Protein AF-A0A8J2Z5E2-F1 (afdb_monomer)

Radius of gyration: 59.24 Å; Cα contacts (8 Å, |Δi|>4): 163; chains: 1; bounding box: 107×63×170 Å

Foldseek 3Di:
DDDDDDDDDDDDDDDDDDDDDDDDDDDDDDDDDDPPPPPPPPQDPVRVVVVVVVVVVVVVVVVVVVVVVVVVVVVVVVVVVVVVVVVVVVVVVVVVVVVVVVVVVVVVVVVVVVVVVVVVVVVVVVVVVVVVVVVVVVVVVVVVVVVVVVVVVVVVVVVVVVVVVVVVVVVPPDDDDDDDDDDDDDDDDDQPAADQQKAFPDQDPQATWIAGLLRDIDHDDAQDQDPPQAGFNDDDRAWTHHHSYIHGHDDPNHHRPPVNNVVVVD

Solvent-accessible surface area (backbone atoms only — not comparable to full-atom values): 15965 Å² total; per-residue (Å²): 141,80,91,83,84,78,88,81,89,85,79,91,80,88,85,86,85,84,89,83,90,81,90,78,81,89,79,91,75,93,75,81,88,74,91,68,76,75,71,78,70,80,66,51,75,66,53,51,49,52,52,52,50,51,52,51,52,51,52,50,51,54,50,51,51,51,52,53,51,52,53,51,51,53,52,50,51,52,50,52,52,51,52,52,50,52,53,50,51,52,52,50,51,53,51,52,51,51,51,52,51,53,52,53,49,51,53,48,53,52,49,54,51,52,51,52,51,52,53,50,52,51,52,51,52,49,51,50,51,52,50,51,50,52,52,49,50,53,51,50,53,51,50,53,53,49,51,58,49,47,53,52,51,49,52,51,50,49,50,51,48,51,54,50,50,52,52,45,57,74,72,51,88,68,83,91,79,92,78,79,84,79,76,78,86,72,76,85,78,73,48,87,40,73,32,42,55,37,25,42,73,46,80,54,101,88,40,42,30,32,32,35,29,57,57,49,77,42,77,58,48,77,74,41,74,42,92,97,45,38,42,20,77,46,75,56,102,68,40,37,33,19,57,63,23,27,29,29,61,81,37,80,82,53,57,68,40,68,76,51,44,55,65,80,77,112

Sequence (266 aa):
MKKLFGSLNKKADKTQDQASDIELENDEFDVEVSSRQKGKTPLTKQQKLMVLGGVGVACVLVFQLFIITNQKEIQAHQKVLQSHIEDQAGAIRNTLSNIIHAEAEEVRKSADAKIAELKQMILNSNTEAVTQLQQMQMKLDEVQKQTKSLDKVSDDLAKQFLAKLTQIAASSASNDKGQAMQPIMTMPTTADKVATNYKIYSANSYGLVLQSNNGTFTIANIGKMLPGLGEITSMTANEVIAGDYKIISDPQGFKVDESAAISAYQ

Mean predicted aligned error: 23.33 Å

pLDDT: mean 72.89, std 20.8, range [29.3, 94.06]

Structure (mmCIF, N/CA/C/O backbone):
data_AF-A0A8J2Z5E2-F1
#
_entry.id   AF-A0A8J2Z5E2-F1
#
loop_
_atom_site.group_PDB
_atom_site.id
_atom_site.type_symbol
_atom_site.label_atom_id
_atom_site.label_alt_id
_atom_site.label_comp_id
_atom_site.label_asym_id
_atom_site.label_entity_id
_atom_site.label_seq_id
_atom_site.pdbx_PDB_ins_code
_atom_site.Cartn_x
_atom_site.Cartn_y
_atom_site.Cartn_z
_atom_site.occupancy
_atom_site.B_iso_or_equiv
_atom_site.auth_seq_id
_atom_site.auth_comp_id
_atom_site.auth_asym_id
_atom_site.auth_atom_id
_atom_site.pdbx_PDB_model_num
ATOM 1 N N . MET A 1 1 ? 43.469 -29.683 -17.122 1.00 37.12 1 MET A N 1
ATOM 2 C CA . MET A 1 1 ? 43.030 -30.530 -18.263 1.00 37.12 1 MET A CA 1
ATOM 3 C C . MET A 1 1 ? 41.866 -29.799 -18.924 1.00 37.12 1 MET A C 1
ATOM 5 O O . MET A 1 1 ? 41.011 -29.383 -18.167 1.00 37.12 1 MET A O 1
ATOM 9 N N . LYS A 1 2 ? 41.729 -29.503 -20.221 1.00 43.09 2 LYS A N 1
ATOM 10 C CA . LYS A 1 2 ? 42.334 -29.840 -21.531 1.00 43.09 2 LYS A CA 1
ATOM 11 C C . LYS A 1 2 ? 42.332 -28.505 -22.327 1.00 43.09 2 LYS A C 1
ATOM 13 O O . LYS A 1 2 ? 41.334 -27.806 -22.263 1.00 43.09 2 LYS A O 1
ATOM 18 N N . LYS A 1 3 ? 43.425 -27.964 -22.880 1.00 44.28 3 LYS A N 1
ATOM 19 C CA . LYS A 1 3 ? 44.064 -28.272 -24.181 1.00 44.28 3 LYS A CA 1
ATOM 20 C C . LYS A 1 3 ? 43.089 -28.654 -25.305 1.00 44.28 3 LYS A C 1
ATOM 22 O O . LYS A 1 3 ? 42.698 -29.812 -25.367 1.00 44.28 3 LYS A O 1
ATOM 27 N N . LEU A 1 4 ? 42.851 -27.729 -26.239 1.00 49.12 4 LEU A N 1
ATOM 28 C CA . LEU A 1 4 ? 42.725 -28.027 -27.670 1.00 49.12 4 LEU A CA 1
ATOM 29 C C . LEU A 1 4 ? 43.540 -26.985 -28.458 1.00 49.12 4 LEU A C 1
ATOM 31 O O . LEU A 1 4 ? 43.200 -25.810 -28.521 1.00 49.12 4 LEU A O 1
ATOM 35 N N . PHE A 1 5 ? 44.686 -27.462 -28.946 1.00 49.50 5 PHE A N 1
ATOM 36 C CA . PHE A 1 5 ? 45.550 -26.887 -29.983 1.00 49.50 5 PHE A CA 1
ATOM 37 C C . PHE A 1 5 ? 44.797 -26.862 -31.337 1.00 49.50 5 PHE A C 1
ATOM 39 O O . PHE A 1 5 ? 43.788 -27.545 -31.468 1.00 49.50 5 PHE A O 1
ATOM 46 N N . GLY A 1 6 ? 45.227 -26.156 -32.388 1.00 34.50 6 GLY A N 1
ATOM 47 C CA . GLY A 1 6 ? 46.553 -25.596 -32.672 1.00 34.50 6 GLY A CA 1
ATOM 48 C C . GLY A 1 6 ? 46.501 -24.208 -33.331 1.00 34.50 6 GLY A C 1
ATOM 49 O O . GLY A 1 6 ? 45.450 -23.773 -33.776 1.00 34.50 6 GLY A O 1
ATOM 50 N N . SER A 1 7 ? 47.557 -23.383 -33.266 1.00 36.81 7 SER A N 1
ATOM 51 C CA . SER A 1 7 ? 48.914 -23.587 -33.826 1.00 36.81 7 SER A CA 1
ATOM 52 C C . SER A 1 7 ? 48.823 -23.782 -35.347 1.00 36.81 7 SER A C 1
ATOM 54 O O . SER A 1 7 ? 48.147 -24.709 -35.767 1.00 36.81 7 SER A O 1
ATOM 56 N N . LEU A 1 8 ? 49.453 -23.021 -36.240 1.00 36.78 8 LEU A N 1
ATOM 57 C CA . LEU A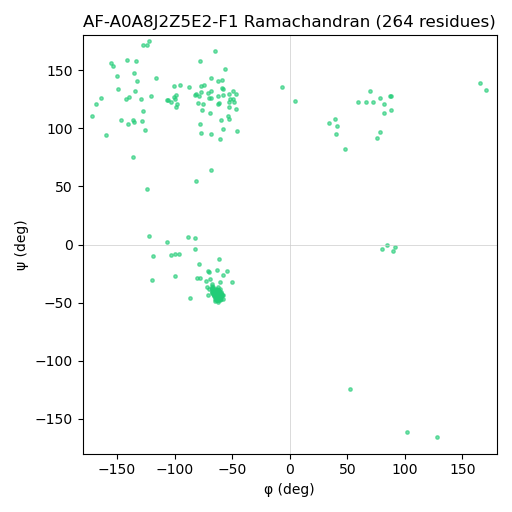 1 8 ? 50.713 -22.270 -36.232 1.00 36.78 8 LEU A CA 1
ATOM 58 C C . LEU A 1 8 ? 50.601 -21.300 -37.447 1.00 36.78 8 LEU A C 1
ATOM 60 O O . LEU A 1 8 ? 50.128 -21.708 -38.496 1.00 36.78 8 LEU A O 1
ATOM 64 N N . ASN A 1 9 ? 50.778 -19.987 -37.316 1.00 35.75 9 ASN A N 1
ATOM 65 C CA . ASN A 1 9 ? 52.037 -19.234 -37.384 1.00 35.75 9 ASN A CA 1
ATOM 66 C C . ASN A 1 9 ? 52.684 -19.091 -38.791 1.00 35.75 9 ASN A C 1
ATOM 68 O O . ASN A 1 9 ? 53.168 -20.061 -39.358 1.00 35.75 9 ASN A O 1
ATOM 72 N N . LYS A 1 10 ? 52.871 -17.812 -39.168 1.00 34.88 10 LYS A N 1
ATOM 73 C CA . LYS A 1 10 ? 54.033 -17.185 -39.845 1.00 34.88 10 LYS A CA 1
ATOM 74 C C . LYS A 1 10 ? 54.180 -17.143 -41.386 1.00 34.88 10 LYS A C 1
ATOM 76 O O . LYS A 1 10 ? 54.360 -18.164 -42.030 1.00 34.88 10 LYS A O 1
ATOM 81 N N . LYS A 1 11 ? 54.424 -15.885 -41.824 1.00 33.09 11 LYS A N 1
ATOM 82 C CA . LYS A 1 11 ? 55.216 -15.369 -42.976 1.00 33.09 11 LYS A CA 1
ATOM 83 C C . LYS A 1 11 ? 54.526 -15.453 -44.349 1.00 33.09 11 LYS A C 1
ATOM 85 O O . LYS A 1 11 ? 54.041 -16.505 -44.710 1.00 33.09 11 LYS A O 1
ATOM 90 N N . ALA A 1 12 ? 54.373 -14.403 -45.165 1.00 38.16 12 ALA A N 1
ATOM 91 C CA . ALA A 1 12 ? 55.229 -13.250 -45.491 1.00 38.16 12 ALA A CA 1
ATOM 92 C C . ALA A 1 12 ? 56.680 -13.637 -45.821 1.00 38.16 12 ALA A C 1
ATOM 94 O O . ALA A 1 12 ? 57.532 -13.603 -44.936 1.00 38.16 12 ALA A O 1
ATOM 95 N N . ASP A 1 13 ? 56.940 -14.054 -47.064 1.00 31.34 13 ASP A N 1
ATOM 96 C CA . ASP A 1 13 ? 57.782 -13.346 -48.053 1.00 31.34 13 ASP A CA 1
ATOM 97 C C . ASP A 1 13 ? 58.139 -14.302 -49.225 1.00 31.34 13 ASP A C 1
ATOM 99 O O . ASP A 1 13 ? 58.491 -15.454 -48.995 1.00 31.34 13 ASP A O 1
ATOM 103 N N . LYS A 1 14 ? 58.105 -13.762 -50.452 1.00 34.06 14 LYS A N 1
ATOM 104 C CA . LYS A 1 14 ? 59.020 -14.035 -51.583 1.00 34.06 14 LYS A CA 1
ATOM 105 C C . LYS A 1 14 ? 59.127 -15.397 -52.324 1.00 34.06 14 LYS A C 1
ATOM 107 O O . LYS A 1 14 ? 59.696 -16.360 -51.832 1.00 34.06 14 LYS A O 1
ATOM 112 N N . THR A 1 15 ? 58.893 -15.261 -53.641 1.00 30.67 15 THR A N 1
ATOM 113 C CA . THR A 1 15 ? 59.647 -15.786 -54.817 1.00 30.67 15 THR A CA 1
ATOM 114 C C . THR A 1 15 ? 59.367 -17.184 -55.396 1.00 30.67 15 THR A C 1
ATOM 116 O O . THR A 1 15 ? 59.525 -18.191 -54.728 1.00 30.67 15 THR A O 1
ATOM 119 N N . GLN A 1 16 ? 59.135 -17.146 -56.718 1.00 31.08 16 GLN A N 1
ATOM 120 C CA . GLN A 1 16 ? 59.614 -18.031 -57.796 1.00 31.08 16 GLN A CA 1
ATOM 121 C C . GLN A 1 16 ? 59.132 -19.484 -57.961 1.00 31.08 16 GLN A C 1
ATOM 123 O O . GLN A 1 16 ? 59.255 -20.326 -57.085 1.00 31.08 16 GLN A O 1
ATOM 128 N N . ASP A 1 17 ? 58.786 -19.718 -59.232 1.00 29.30 17 ASP A N 1
ATOM 129 C CA . ASP A 1 17 ? 59.050 -20.886 -60.076 1.00 29.30 17 ASP A CA 1
ATOM 130 C C . ASP A 1 17 ? 58.102 -22.101 -60.105 1.00 29.30 17 ASP A C 1
ATOM 132 O O . ASP A 1 17 ? 57.997 -22.901 -59.187 1.00 29.30 17 ASP A O 1
ATOM 136 N N . GLN A 1 18 ? 57.555 -22.236 -61.323 1.00 34.62 18 GLN A N 1
ATOM 137 C CA . GLN A 1 18 ? 57.446 -23.423 -62.176 1.00 34.62 18 GLN A CA 1
ATOM 138 C C . GLN A 1 18 ? 56.336 -24.473 -61.975 1.00 34.62 18 GLN A C 1
ATOM 140 O O . GLN A 1 18 ? 56.292 -25.220 -61.009 1.00 34.62 18 GLN A O 1
ATOM 145 N N . ALA A 1 19 ? 55.594 -24.593 -63.088 1.00 30.44 19 ALA A N 1
ATOM 146 C CA . ALA A 1 19 ? 55.276 -25.815 -63.837 1.00 30.44 19 ALA A CA 1
ATOM 147 C C . ALA A 1 19 ? 54.131 -26.719 -63.359 1.00 30.44 19 ALA A C 1
ATOM 149 O O . ALA A 1 19 ? 54.241 -27.422 -62.360 1.00 30.44 19 ALA A O 1
ATOM 150 N N . SER A 1 20 ? 53.071 -26.769 -64.176 1.00 32.56 20 SER A N 1
ATOM 151 C CA . SER A 1 20 ? 52.424 -27.989 -64.718 1.00 32.56 20 SER A CA 1
ATOM 152 C C . SER A 1 20 ? 51.386 -27.530 -65.762 1.00 32.56 20 SER A C 1
ATOM 154 O O . SER A 1 20 ? 50.555 -26.672 -65.478 1.00 32.56 20 SER A O 1
ATOM 156 N N . ASP A 1 21 ? 51.630 -27.803 -67.042 1.00 29.97 21 ASP A N 1
ATOM 157 C CA . ASP A 1 21 ? 51.052 -28.922 -67.811 1.00 29.97 21 ASP A CA 1
ATOM 158 C C . ASP A 1 21 ? 49.615 -28.668 -68.277 1.00 29.97 21 ASP A C 1
ATOM 160 O O . ASP A 1 21 ? 48.656 -28.930 -67.557 1.00 29.97 21 ASP A O 1
ATOM 164 N N . ILE A 1 22 ? 49.485 -28.216 -69.529 1.00 39.41 22 ILE A N 1
ATOM 165 C CA . ILE A 1 22 ? 48.381 -28.614 -70.409 1.00 39.41 22 ILE A CA 1
ATOM 166 C C . ILE A 1 22 ? 48.991 -28.895 -71.786 1.00 39.41 22 ILE A C 1
ATOM 168 O O . ILE A 1 22 ? 49.415 -27.980 -72.494 1.00 39.41 22 ILE A O 1
ATOM 172 N N . GLU A 1 23 ? 49.052 -30.183 -72.117 1.00 33.62 23 GLU A N 1
ATOM 173 C CA . GLU A 1 23 ? 49.219 -30.713 -73.465 1.00 33.62 23 GLU A CA 1
ATOM 174 C C . GLU A 1 23 ? 48.080 -30.214 -74.363 1.00 33.62 23 GLU A C 1
ATOM 176 O O . GLU A 1 23 ? 46.910 -30.291 -73.989 1.00 33.62 23 GLU A O 1
ATOM 181 N N . LEU A 1 24 ? 48.412 -29.749 -75.566 1.00 35.19 24 LEU A N 1
ATOM 182 C CA . LEU A 1 24 ? 47.500 -29.788 -76.704 1.00 35.19 24 LEU A CA 1
ATOM 183 C C . LEU A 1 24 ? 48.331 -30.005 -77.968 1.00 35.19 24 LEU A C 1
ATOM 185 O O . LEU A 1 24 ? 49.112 -29.155 -78.388 1.00 35.19 24 LEU A O 1
ATOM 189 N N . GLU A 1 25 ? 48.176 -31.238 -78.431 1.00 34.62 25 GLU A N 1
ATOM 190 C CA . GLU A 1 25 ? 48.527 -31.894 -79.683 1.00 34.62 25 GLU A CA 1
ATOM 191 C C . GLU A 1 25 ? 49.082 -31.046 -80.834 1.00 34.62 25 GLU A C 1
ATOM 193 O O . GLU A 1 25 ? 48.562 -30.003 -81.229 1.00 34.62 25 GLU A O 1
ATOM 198 N N . ASN A 1 26 ? 50.136 -31.626 -81.410 1.00 38.06 26 ASN A N 1
ATOM 199 C CA . ASN A 1 26 ? 50.710 -31.319 -82.706 1.00 38.06 26 ASN A CA 1
ATOM 200 C C . ASN A 1 26 ? 49.645 -31.362 -83.807 1.00 38.06 26 ASN A C 1
ATOM 202 O O . ASN A 1 26 ? 48.996 -32.389 -83.986 1.00 38.06 26 ASN A O 1
ATOM 206 N N . ASP A 1 27 ? 49.589 -30.310 -84.619 1.00 35.25 27 ASP A N 1
ATOM 207 C CA . ASP A 1 27 ? 49.270 -30.475 -86.032 1.00 35.25 27 ASP A CA 1
ATOM 208 C C . ASP A 1 27 ? 50.355 -29.759 -86.839 1.00 35.25 27 ASP A C 1
ATOM 210 O O . ASP A 1 27 ? 50.507 -28.533 -86.837 1.00 35.25 27 ASP A O 1
ATOM 214 N N . GLU A 1 28 ? 51.200 -30.592 -87.428 1.00 37.97 28 GLU A N 1
ATOM 215 C CA . GLU A 1 28 ? 52.338 -30.265 -88.264 1.00 37.97 28 GLU A CA 1
ATOM 216 C C . GLU A 1 28 ? 51.799 -29.904 -89.653 1.00 37.97 28 GLU A C 1
ATOM 218 O O . GLU A 1 28 ? 51.396 -30.770 -90.427 1.00 37.97 28 GLU A O 1
ATOM 223 N N . PHE A 1 29 ? 51.765 -28.610 -89.978 1.00 30.81 29 PHE A N 1
ATOM 224 C CA . PHE A 1 29 ? 51.669 -28.171 -91.367 1.00 30.81 29 PHE A CA 1
ATOM 225 C C . PHE A 1 29 ? 52.811 -27.209 -91.677 1.00 30.81 29 PHE A C 1
ATOM 227 O O . PHE A 1 29 ? 52.794 -26.022 -91.345 1.00 30.81 29 PHE A O 1
ATOM 234 N N . ASP A 1 30 ? 53.825 -27.801 -92.296 1.00 33.44 30 ASP A N 1
ATOM 235 C CA . ASP A 1 30 ? 55.000 -27.192 -92.896 1.00 33.44 30 ASP A CA 1
ATOM 236 C C . ASP A 1 30 ? 54.591 -26.105 -93.907 1.00 33.44 30 ASP A C 1
ATOM 238 O O . ASP A 1 30 ? 54.061 -26.406 -94.978 1.00 33.44 30 ASP A O 1
ATOM 242 N N . VAL A 1 31 ? 54.851 -24.831 -93.591 1.00 38.31 31 VAL A N 1
ATOM 243 C CA . VAL A 1 31 ? 54.999 -23.772 -94.601 1.00 38.31 31 VAL A CA 1
ATOM 244 C C . VAL A 1 31 ? 56.131 -22.831 -94.192 1.00 38.31 31 VAL A C 1
ATOM 246 O O . VAL A 1 31 ? 56.006 -21.986 -93.307 1.00 38.31 31 VAL A O 1
ATOM 249 N N . GLU A 1 32 ? 57.243 -23.031 -94.888 1.00 33.34 32 GLU A N 1
ATOM 250 C CA . GLU A 1 32 ? 58.325 -22.114 -95.238 1.00 33.34 32 GLU A CA 1
ATOM 251 C C . GLU A 1 32 ? 58.306 -20.674 -94.678 1.00 33.34 32 GLU A C 1
ATOM 253 O O . GLU A 1 32 ? 57.458 -19.837 -94.979 1.00 33.34 32 GLU A O 1
ATOM 258 N N . VAL A 1 33 ? 59.406 -20.359 -93.986 1.00 37.56 33 VAL A N 1
ATOM 259 C CA . VAL A 1 33 ? 60.248 -19.165 -94.184 1.00 37.56 33 VAL A CA 1
ATOM 260 C C . VAL A 1 33 ? 59.518 -17.842 -94.465 1.00 37.56 33 VAL A C 1
ATOM 262 O O . VAL A 1 33 ? 59.369 -17.406 -95.604 1.00 37.56 33 VAL A O 1
ATOM 265 N N . SER A 1 34 ? 59.292 -17.055 -93.411 1.00 33.28 34 SER A N 1
ATOM 266 C CA . SER A 1 34 ? 59.629 -15.628 -93.481 1.00 33.28 34 SER A CA 1
ATOM 267 C C . SER A 1 34 ? 59.773 -15.024 -92.089 1.00 33.28 34 SER A C 1
ATOM 269 O O . SER A 1 34 ? 58.817 -14.527 -91.492 1.00 33.28 34 SER A O 1
ATOM 271 N N . SER A 1 35 ? 61.004 -14.973 -91.582 1.00 39.78 35 SER A N 1
ATOM 272 C CA . SER A 1 35 ? 61.404 -14.017 -90.550 1.00 39.78 35 SER A CA 1
ATOM 273 C C . SER A 1 35 ? 61.405 -12.598 -91.136 1.00 39.78 35 SER A C 1
ATOM 275 O O . SER A 1 35 ? 62.418 -11.907 -91.204 1.00 39.78 35 SER A O 1
ATOM 277 N N . ARG A 1 36 ? 60.227 -12.105 -91.535 1.00 36.69 36 ARG A N 1
ATOM 278 C CA . ARG A 1 36 ? 59.992 -10.668 -91.611 1.00 36.69 36 ARG A CA 1
ATOM 279 C C . ARG A 1 36 ? 59.984 -10.165 -90.176 1.00 36.69 36 ARG A C 1
ATOM 281 O O . ARG A 1 36 ? 58.949 -10.153 -89.513 1.00 36.69 36 ARG A O 1
ATOM 288 N N . GLN A 1 37 ? 61.137 -9.677 -89.719 1.00 44.50 37 GLN A N 1
ATOM 289 C CA . GLN A 1 37 ? 61.149 -8.512 -88.845 1.00 44.50 37 GLN A CA 1
ATOM 290 C C . GLN A 1 37 ? 60.194 -7.497 -89.483 1.00 44.50 37 GLN A C 1
ATOM 292 O O . GLN A 1 37 ? 60.543 -6.809 -90.443 1.00 44.50 37 GLN A O 1
ATOM 297 N N . LYS A 1 38 ? 58.949 -7.446 -88.994 1.00 41.94 38 LYS A N 1
ATOM 298 C CA . LYS A 1 38 ? 58.060 -6.309 -89.208 1.00 41.94 38 LYS A CA 1
ATOM 299 C C . LYS A 1 38 ? 58.795 -5.144 -88.569 1.00 41.94 38 LYS A C 1
ATOM 301 O O . LYS A 1 38 ? 58.698 -4.923 -87.362 1.00 41.94 38 LYS A O 1
ATOM 306 N N . GLY A 1 39 ? 59.603 -4.459 -89.376 1.00 41.88 39 GLY A N 1
ATOM 307 C CA . GLY A 1 39 ? 60.163 -3.173 -89.027 1.00 41.88 39 GLY A CA 1
ATOM 308 C C . GLY A 1 39 ? 59.007 -2.354 -88.487 1.00 41.88 39 GLY A C 1
ATOM 309 O O . GLY A 1 39 ? 58.007 -2.164 -89.181 1.00 41.88 39 GLY A O 1
ATOM 310 N N . LYS A 1 40 ? 59.094 -1.969 -87.211 1.00 52.06 40 LYS A N 1
ATOM 311 C CA . LYS A 1 40 ? 58.158 -1.022 -86.617 1.00 52.06 40 LYS A CA 1
ATOM 312 C C . LYS A 1 40 ? 58.273 0.228 -87.476 1.00 52.06 40 LYS A C 1
ATOM 314 O O . LYS A 1 40 ? 59.239 0.976 -87.338 1.00 52.06 40 LYS A O 1
ATOM 319 N N . THR A 1 41 ? 57.338 0.411 -88.405 1.00 52.97 41 THR A N 1
ATOM 320 C CA . THR A 1 41 ? 57.209 1.649 -89.168 1.00 52.97 41 THR A CA 1
ATOM 321 C C . THR A 1 41 ? 57.228 2.780 -88.150 1.00 52.97 41 THR A C 1
ATOM 323 O O . THR A 1 41 ? 56.469 2.704 -87.176 1.00 52.97 41 THR A O 1
ATOM 326 N N . PRO A 1 42 ? 58.126 3.770 -88.286 1.00 52.53 42 PRO A N 1
ATOM 327 C CA . PRO A 1 42 ? 58.215 4.842 -87.315 1.00 52.53 42 PRO A CA 1
ATOM 328 C C . PRO A 1 42 ? 56.864 5.549 -87.290 1.00 52.53 42 PRO A C 1
ATOM 330 O O . PRO A 1 42 ? 56.496 6.236 -88.239 1.00 52.53 42 PRO A O 1
ATOM 333 N N . LEU A 1 43 ? 56.107 5.323 -86.211 1.00 60.06 43 LEU A N 1
ATOM 334 C CA . LEU A 1 43 ? 54.844 6.005 -85.964 1.00 60.06 43 LEU A CA 1
ATOM 335 C C . LEU A 1 43 ? 55.115 7.502 -86.093 1.00 60.06 43 LEU A C 1
ATOM 337 O O . LEU A 1 43 ? 56.026 8.030 -85.436 1.00 60.06 43 LEU A O 1
ATOM 341 N N . THR A 1 44 ? 54.351 8.171 -86.952 1.00 65.50 44 THR A N 1
ATOM 342 C CA . THR A 1 44 ? 54.440 9.624 -87.105 1.00 65.50 44 THR A CA 1
ATOM 343 C C . THR A 1 44 ? 54.209 10.268 -85.736 1.00 65.50 44 THR A C 1
ATOM 345 O O . THR A 1 44 ? 53.534 9.698 -84.873 1.00 65.50 44 THR A O 1
ATOM 348 N N . LYS A 1 45 ? 54.788 11.450 -85.479 1.00 67.56 45 LYS A N 1
ATOM 349 C CA . LYS A 1 45 ? 54.684 12.111 -84.159 1.00 67.56 45 LYS A CA 1
ATOM 350 C C . LYS A 1 45 ? 53.229 12.205 -83.662 1.00 67.56 45 LYS A C 1
ATOM 352 O O . LYS A 1 45 ? 52.991 12.069 -82.467 1.00 67.56 45 LYS A O 1
ATOM 357 N N . GLN A 1 46 ? 52.270 12.337 -84.581 1.00 68.25 46 GLN A N 1
ATOM 358 C CA . GLN A 1 46 ? 50.831 12.333 -84.303 1.00 68.25 46 GLN A CA 1
ATOM 359 C C . GLN A 1 46 ? 50.300 10.974 -83.816 1.00 68.25 46 GLN A C 1
ATOM 361 O O . GLN A 1 46 ? 49.544 10.934 -82.851 1.00 68.25 46 GLN A O 1
ATOM 366 N N . GLN A 1 47 ? 50.730 9.855 -84.405 1.00 73.25 47 GLN A N 1
ATOM 367 C CA . GLN A 1 47 ? 50.313 8.519 -83.964 1.00 73.25 47 GLN A CA 1
ATOM 368 C C . GLN A 1 47 ? 50.866 8.167 -82.577 1.00 73.25 47 GLN A C 1
ATOM 370 O O . GLN A 1 47 ? 50.154 7.581 -81.766 1.00 73.25 47 GLN A O 1
ATOM 375 N N . LYS A 1 48 ? 52.103 8.573 -82.254 1.00 73.25 48 LYS A N 1
ATOM 376 C CA . LYS A 1 48 ? 52.645 8.414 -80.890 1.00 73.25 48 LYS A CA 1
ATOM 377 C C . LYS A 1 48 ? 51.854 9.225 -79.865 1.00 73.25 48 LYS A C 1
ATOM 379 O O . LYS A 1 48 ? 51.603 8.725 -78.774 1.00 73.25 48 LYS A O 1
ATOM 384 N N . LEU A 1 49 ? 51.438 10.441 -80.226 1.00 73.00 49 LEU A N 1
ATOM 385 C CA . LEU A 1 49 ? 50.608 11.285 -79.367 1.00 73.00 49 LEU A CA 1
ATOM 386 C C . LEU A 1 49 ? 49.214 10.675 -79.150 1.00 73.00 49 LEU A C 1
ATOM 388 O O . LEU A 1 49 ? 48.714 10.682 -78.032 1.00 73.00 49 LEU A O 1
ATOM 392 N N . MET A 1 50 ? 48.621 10.095 -80.198 1.00 77.12 50 MET A N 1
ATOM 393 C CA . MET A 1 50 ? 47.322 9.419 -80.130 1.00 77.12 50 MET A CA 1
ATOM 394 C C . MET A 1 50 ? 47.369 8.167 -79.246 1.00 77.12 50 MET A C 1
ATOM 396 O O . MET A 1 50 ? 46.475 7.962 -78.430 1.00 77.12 50 MET A O 1
ATOM 400 N N . VAL A 1 51 ? 48.433 7.362 -79.347 1.00 78.94 51 VAL A N 1
ATOM 401 C CA . VAL A 1 51 ? 48.642 6.200 -78.467 1.00 78.94 51 VAL A CA 1
ATOM 402 C C . VAL A 1 51 ? 48.872 6.645 -77.022 1.00 78.94 51 VAL A C 1
ATOM 404 O O . VAL A 1 51 ? 48.266 6.081 -76.117 1.00 78.94 51 VAL A O 1
ATOM 407 N N . LEU A 1 52 ? 49.683 7.683 -76.788 1.00 79.25 52 LEU A N 1
ATOM 408 C CA . LEU A 1 52 ? 49.916 8.215 -75.441 1.00 79.25 52 LEU A CA 1
ATOM 409 C C . LEU A 1 52 ? 48.625 8.781 -74.822 1.00 79.25 52 LEU A C 1
ATOM 411 O O . LEU A 1 52 ? 48.345 8.532 -73.652 1.00 79.25 52 LEU A O 1
ATOM 415 N N . GLY A 1 53 ? 47.809 9.479 -75.618 1.00 79.81 53 GLY A N 1
ATOM 416 C CA . GLY A 1 53 ? 46.487 9.960 -75.215 1.00 79.81 53 GLY A CA 1
ATOM 417 C C . GLY A 1 53 ? 45.517 8.818 -74.905 1.00 79.81 53 GLY A C 1
ATOM 418 O O . GLY A 1 53 ? 44.854 8.848 -73.872 1.00 79.81 53 GLY A O 1
ATOM 419 N N . GLY A 1 54 ? 45.484 7.774 -75.738 1.00 83.44 54 GLY A N 1
ATOM 420 C CA . GLY A 1 54 ? 44.666 6.579 -75.510 1.00 83.44 54 GLY A CA 1
ATOM 421 C C . GLY A 1 54 ? 45.049 5.825 -74.233 1.00 83.44 54 GLY A C 1
ATOM 422 O O . GLY A 1 54 ? 44.172 5.442 -73.463 1.00 83.44 54 GLY A O 1
ATOM 423 N N . VAL A 1 55 ? 46.350 5.679 -73.957 1.00 84.88 55 VAL A N 1
ATOM 424 C CA . VAL A 1 55 ? 46.851 5.092 -72.702 1.00 84.88 55 VAL A CA 1
ATOM 425 C C . VAL A 1 55 ? 46.484 5.969 -71.502 1.00 84.88 55 VAL A C 1
ATOM 427 O O . VAL A 1 55 ? 46.047 5.446 -70.481 1.00 84.88 55 VAL A O 1
ATOM 430 N N . GLY A 1 56 ? 46.586 7.296 -71.629 1.00 86.69 56 GLY A N 1
ATOM 431 C CA . GLY A 1 56 ? 46.152 8.231 -70.589 1.00 86.69 56 GLY A CA 1
ATOM 432 C C . GLY A 1 56 ? 44.670 8.072 -70.240 1.00 86.69 56 GLY A C 1
ATOM 433 O O . GLY A 1 56 ? 44.324 7.951 -69.067 1.00 86.69 56 GLY A O 1
ATOM 434 N N . VAL A 1 57 ? 43.799 7.987 -71.250 1.00 87.50 57 VAL A N 1
ATOM 435 C CA . VAL A 1 57 ? 42.357 7.762 -71.057 1.00 87.50 57 VAL A CA 1
ATOM 436 C C . VAL A 1 57 ? 42.084 6.390 -70.435 1.00 87.50 57 VAL A C 1
ATOM 438 O O . VAL A 1 57 ? 41.289 6.296 -69.502 1.00 87.50 57 VAL A O 1
ATOM 441 N N . ALA A 1 58 ? 42.772 5.335 -70.882 1.00 87.44 58 ALA A N 1
ATOM 442 C CA . ALA A 1 58 ? 42.635 4.000 -70.301 1.00 87.44 58 ALA A CA 1
ATOM 443 C C . ALA A 1 58 ? 43.032 3.971 -68.814 1.00 87.44 58 ALA A C 1
ATOM 445 O O . ALA A 1 58 ? 42.307 3.405 -67.998 1.00 87.44 58 ALA A O 1
ATOM 446 N N . CYS A 1 59 ? 44.126 4.639 -68.434 1.00 87.81 59 CYS A N 1
ATOM 447 C CA . CYS A 1 59 ? 44.533 4.766 -67.034 1.00 87.81 59 CYS A CA 1
ATOM 448 C C . CYS A 1 59 ? 43.484 5.501 -66.189 1.00 87.81 59 CYS A C 1
ATOM 450 O O . CYS A 1 59 ? 43.181 5.055 -65.083 1.00 87.81 59 CYS A O 1
ATOM 452 N N . VAL A 1 60 ? 42.893 6.586 -66.704 1.00 87.81 60 VAL A N 1
ATOM 453 C CA . VAL A 1 60 ? 41.819 7.313 -66.002 1.00 87.81 60 VAL A CA 1
ATOM 454 C C . VAL A 1 60 ? 40.589 6.424 -65.808 1.00 87.81 60 VAL A C 1
ATOM 456 O O . VAL A 1 60 ? 40.029 6.408 -64.714 1.00 87.81 60 VAL A O 1
ATOM 459 N N . LEU A 1 61 ? 40.196 5.646 -66.820 1.00 89.19 61 LEU A N 1
ATOM 460 C CA . LEU A 1 61 ? 39.055 4.729 -66.727 1.00 89.19 61 LEU A CA 1
ATOM 461 C C . LEU A 1 61 ? 39.284 3.619 -65.695 1.00 89.19 61 LEU A C 1
ATOM 463 O O . LEU A 1 61 ? 38.392 3.336 -64.897 1.00 89.19 61 LEU A O 1
ATOM 467 N N . VAL A 1 62 ? 40.481 3.026 -65.655 1.00 89.25 62 VAL A N 1
ATOM 468 C CA . VAL A 1 62 ? 40.837 2.026 -64.633 1.00 89.25 62 VAL A CA 1
ATOM 469 C C . VAL A 1 62 ? 40.788 2.643 -63.233 1.00 89.25 62 VAL A C 1
ATOM 471 O O . VAL A 1 62 ? 40.238 2.038 -62.314 1.00 89.25 62 VAL A O 1
ATOM 474 N N . PHE A 1 63 ? 41.293 3.868 -63.069 1.00 88.75 63 PHE A N 1
ATOM 475 C CA . PHE A 1 63 ? 41.260 4.567 -61.784 1.00 88.75 63 PHE A CA 1
ATOM 476 C C . PHE A 1 63 ? 39.825 4.909 -61.348 1.00 88.75 63 PHE A C 1
ATOM 478 O O . PHE A 1 63 ? 39.472 4.726 -60.184 1.00 88.75 63 PHE A O 1
ATOM 485 N N . GLN A 1 64 ? 38.967 5.341 -62.277 1.00 87.00 64 GLN A N 1
ATOM 486 C CA . GLN A 1 64 ? 37.545 5.580 -62.009 1.00 87.00 64 GLN A CA 1
ATOM 487 C C . GLN A 1 64 ? 36.814 4.292 -61.616 1.00 87.00 64 GLN A C 1
ATOM 489 O O . GLN A 1 64 ? 36.074 4.294 -60.633 1.00 87.00 64 GLN A O 1
ATOM 494 N N . LEU A 1 65 ? 37.051 3.180 -62.319 1.00 87.12 65 LEU A N 1
ATOM 495 C CA . LEU A 1 65 ? 36.475 1.876 -61.971 1.00 87.12 65 LEU A CA 1
ATOM 496 C C . LEU A 1 65 ? 36.934 1.399 -60.588 1.00 87.12 65 LEU A C 1
ATOM 498 O O . LEU A 1 65 ? 36.122 0.885 -59.818 1.00 87.12 65 LEU A O 1
ATOM 502 N N . PHE A 1 66 ? 38.203 1.618 -60.240 1.00 87.19 66 PHE A N 1
ATOM 503 C CA . PHE A 1 66 ? 38.727 1.310 -58.911 1.00 87.19 66 PHE A CA 1
ATOM 504 C C . PHE A 1 66 ? 38.045 2.145 -57.816 1.00 87.19 66 PHE A C 1
ATOM 506 O O . PHE A 1 66 ? 37.642 1.596 -56.790 1.00 87.19 66 PHE A O 1
ATOM 513 N N . ILE A 1 67 ? 37.847 3.450 -58.037 1.00 88.00 67 ILE A N 1
ATOM 514 C CA . ILE A 1 67 ? 37.127 4.323 -57.093 1.00 88.00 67 ILE A CA 1
ATOM 515 C C . ILE A 1 67 ? 35.674 3.863 -56.923 1.00 88.00 67 ILE A C 1
ATOM 517 O O . ILE A 1 67 ? 35.214 3.724 -55.792 1.00 88.00 67 ILE A O 1
ATOM 521 N N . ILE A 1 68 ? 34.961 3.588 -58.020 1.00 86.94 68 ILE A N 1
ATOM 522 C CA . ILE A 1 68 ? 33.560 3.138 -57.982 1.00 86.94 68 ILE A CA 1
ATOM 523 C C . ILE A 1 68 ? 33.436 1.811 -57.226 1.00 86.94 68 ILE A C 1
ATOM 525 O O . ILE A 1 68 ? 32.528 1.644 -56.411 1.00 86.94 68 ILE A O 1
ATOM 529 N N . THR A 1 69 ? 34.358 0.877 -57.464 1.00 86.25 69 THR A N 1
ATOM 530 C CA . THR A 1 69 ? 34.349 -0.438 -56.809 1.00 86.25 69 THR A CA 1
ATOM 531 C C . THR A 1 69 ? 34.561 -0.301 -55.3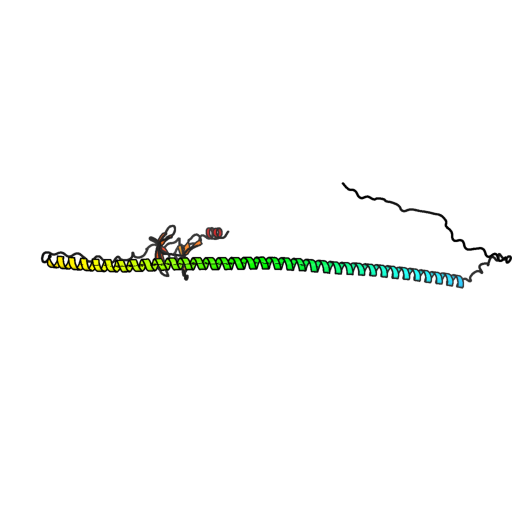02 1.00 86.25 69 THR A C 1
ATOM 533 O O . THR A 1 69 ? 33.754 -0.818 -54.533 1.00 86.25 69 THR A O 1
ATOM 536 N N . ASN A 1 70 ? 35.559 0.481 -54.874 1.00 83.44 70 ASN A N 1
ATOM 537 C CA . ASN A 1 70 ? 35.800 0.741 -53.452 1.00 83.44 70 ASN A CA 1
ATOM 538 C C . ASN A 1 70 ? 34.633 1.482 -52.786 1.00 83.44 70 ASN A C 1
ATOM 540 O O . ASN A 1 70 ? 34.250 1.152 -51.668 1.00 83.44 70 ASN A O 1
ATOM 544 N N . GLN A 1 71 ? 34.026 2.465 -53.459 1.00 81.12 71 GLN A N 1
ATOM 545 C CA . GLN A 1 71 ? 32.849 3.153 -52.918 1.00 81.12 71 GLN A CA 1
ATOM 546 C C . GLN A 1 71 ? 31.666 2.198 -52.732 1.00 81.12 71 GLN A C 1
ATOM 548 O O . GLN A 1 71 ? 30.977 2.271 -51.714 1.00 81.12 71 GLN A O 1
ATOM 553 N N . LYS A 1 72 ? 31.447 1.277 -53.677 1.00 84.56 72 LYS A N 1
ATOM 554 C CA . LYS A 1 72 ? 30.387 0.268 -53.584 1.00 84.56 72 LYS A CA 1
ATOM 555 C C . LYS A 1 72 ? 30.638 -0.721 -52.444 1.00 84.56 72 LYS A C 1
ATOM 557 O O . LYS A 1 72 ? 29.699 -1.076 -51.736 1.00 84.56 72 LYS A O 1
ATOM 562 N N . GLU A 1 73 ? 31.886 -1.135 -52.246 1.00 83.75 73 GLU A N 1
ATOM 563 C CA . GLU A 1 73 ? 32.288 -2.005 -51.138 1.00 83.75 73 GLU A CA 1
ATOM 564 C C . GLU A 1 73 ? 32.079 -1.318 -49.780 1.00 83.75 73 GLU A C 1
ATOM 566 O O . GLU A 1 73 ? 31.437 -1.881 -48.893 1.00 83.75 73 GLU A O 1
ATOM 571 N N . ILE A 1 74 ? 32.492 -0.053 -49.645 1.00 81.62 74 ILE A N 1
ATOM 572 C CA . ILE A 1 74 ? 32.266 0.746 -48.431 1.00 81.62 74 ILE A CA 1
ATOM 573 C C . ILE A 1 74 ? 30.765 0.899 -48.135 1.00 81.62 74 ILE A C 1
ATOM 575 O O . ILE A 1 74 ? 30.344 0.713 -46.993 1.00 81.62 74 ILE A O 1
ATOM 579 N N . GLN A 1 75 ? 29.939 1.186 -49.146 1.00 82.75 75 GLN A N 1
ATOM 580 C CA . GLN A 1 75 ? 28.483 1.278 -48.975 1.00 82.75 75 GLN A CA 1
ATOM 581 C C . GLN A 1 75 ? 27.857 -0.060 -48.562 1.00 82.75 75 GLN A C 1
ATOM 583 O O . GLN A 1 75 ? 26.961 -0.087 -47.716 1.00 82.75 75 GLN A O 1
ATOM 588 N N . ALA A 1 76 ? 28.328 -1.177 -49.123 1.00 84.62 76 ALA A N 1
ATOM 589 C CA . ALA A 1 76 ? 27.859 -2.505 -48.741 1.00 84.62 76 ALA A CA 1
ATOM 590 C C . ALA A 1 76 ? 28.193 -2.813 -47.274 1.00 84.62 76 ALA A C 1
ATOM 592 O O . ALA A 1 76 ? 27.316 -3.254 -46.530 1.00 84.62 76 ALA A O 1
ATOM 593 N N . HIS A 1 77 ? 29.414 -2.504 -46.829 1.00 81.88 77 HIS A N 1
ATOM 594 C CA . HIS A 1 77 ? 29.800 -2.653 -45.427 1.00 81.88 77 HIS A CA 1
ATOM 595 C C . HIS A 1 77 ? 28.963 -1.772 -44.497 1.00 81.88 77 HIS A C 1
ATOM 597 O O . HIS A 1 77 ? 28.479 -2.264 -43.480 1.00 81.88 77 HIS A O 1
ATOM 603 N N . GLN A 1 78 ? 28.714 -0.508 -44.852 1.00 81.19 78 GLN A N 1
ATOM 604 C CA . GLN A 1 78 ? 27.847 0.373 -44.060 1.00 81.19 78 GLN A CA 1
ATOM 605 C C . GLN A 1 78 ? 26.426 -0.181 -43.925 1.00 81.19 78 GLN A C 1
ATOM 607 O O . GLN A 1 78 ? 25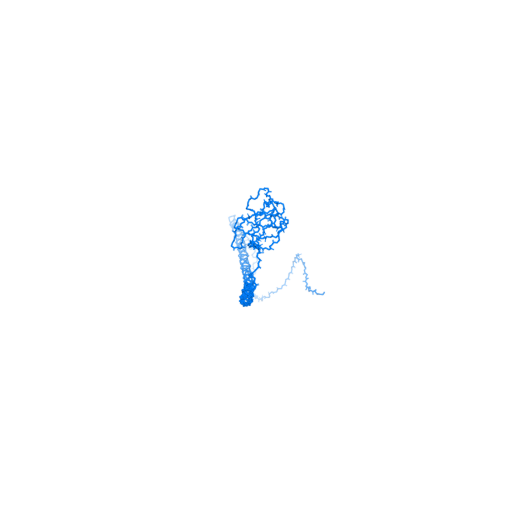.872 -0.172 -42.828 1.00 81.19 78 GLN A O 1
ATOM 612 N N . LYS A 1 79 ? 25.858 -0.727 -45.006 1.00 85.38 79 LYS A N 1
ATOM 613 C CA . LYS A 1 79 ? 24.522 -1.332 -44.979 1.00 85.38 79 LYS A CA 1
ATOM 614 C C . LYS A 1 79 ? 24.462 -2.569 -44.077 1.00 85.38 79 LYS A C 1
ATOM 616 O O . LYS A 1 79 ? 23.490 -2.739 -43.347 1.00 85.38 79 LYS A O 1
ATOM 621 N N . VAL A 1 80 ? 25.496 -3.412 -44.100 1.00 85.88 80 VAL A N 1
ATOM 622 C CA . VAL A 1 80 ? 25.590 -4.585 -43.213 1.00 85.88 80 VAL A CA 1
ATOM 623 C C . VAL A 1 80 ? 25.717 -4.158 -41.751 1.00 85.88 80 VAL A C 1
ATOM 625 O O . VAL A 1 80 ? 25.012 -4.702 -40.904 1.00 85.88 80 VAL A O 1
ATOM 628 N N . LEU A 1 81 ? 26.558 -3.161 -41.449 1.00 82.19 81 LEU A N 1
ATOM 629 C CA . LEU A 1 81 ? 26.667 -2.625 -40.090 1.00 82.19 81 LEU A CA 1
ATOM 630 C C . LEU A 1 81 ? 25.338 -2.039 -39.606 1.00 82.19 81 LEU A C 1
ATOM 632 O O . LEU A 1 81 ? 24.931 -2.321 -38.484 1.00 82.19 81 LEU A O 1
ATOM 636 N N . GLN A 1 82 ? 24.651 -1.260 -40.442 1.00 85.94 82 GLN A N 1
ATOM 637 C CA . GLN A 1 82 ? 23.366 -0.670 -40.080 1.00 85.94 82 GLN A CA 1
ATOM 638 C C . GLN A 1 82 ? 22.309 -1.746 -39.799 1.00 85.94 82 GLN A C 1
ATOM 640 O O . GLN A 1 82 ? 21.659 -1.687 -38.760 1.00 85.94 82 GLN A O 1
ATOM 645 N N . SER A 1 83 ? 22.199 -2.765 -40.659 1.00 88.19 83 SER A N 1
ATOM 646 C CA . SER A 1 83 ? 21.294 -3.901 -40.432 1.00 88.19 83 SER A CA 1
ATOM 647 C C . SER A 1 83 ? 21.604 -4.612 -39.115 1.00 88.19 83 SER A C 1
ATOM 649 O O . SER A 1 83 ? 20.695 -4.917 -38.353 1.00 88.19 83 SER A O 1
ATOM 651 N N . HIS A 1 84 ? 22.885 -4.835 -38.806 1.00 87.81 84 HIS A N 1
ATOM 652 C CA . HIS A 1 84 ? 23.275 -5.499 -37.564 1.00 87.81 84 HIS A CA 1
ATOM 653 C C . HIS A 1 84 ? 22.942 -4.661 -36.320 1.00 87.81 84 HIS A C 1
ATOM 655 O O . HIS A 1 84 ? 22.537 -5.209 -35.297 1.00 87.81 84 HIS A O 1
ATOM 661 N N . ILE A 1 85 ? 23.087 -3.335 -36.404 1.00 84.94 85 ILE A N 1
ATOM 662 C CA . ILE A 1 85 ? 22.693 -2.410 -35.334 1.00 84.94 85 ILE A CA 1
ATOM 663 C C . ILE A 1 85 ? 21.173 -2.432 -35.136 1.00 84.94 85 ILE A C 1
ATOM 665 O O . ILE A 1 85 ? 20.714 -2.470 -33.996 1.00 84.94 85 ILE A O 1
ATOM 669 N N . GLU A 1 86 ? 20.391 -2.435 -36.217 1.00 88.19 86 GLU A N 1
ATOM 670 C CA . GLU A 1 86 ? 18.926 -2.510 -36.157 1.00 88.19 86 GLU A CA 1
ATOM 671 C C . GLU A 1 86 ? 18.450 -3.838 -35.544 1.00 88.19 86 GLU A C 1
ATOM 673 O O . GLU A 1 86 ? 17.601 -3.829 -34.647 1.00 88.19 86 GLU A O 1
ATOM 678 N N . ASP A 1 87 ? 19.059 -4.962 -35.929 1.00 89.00 87 ASP A N 1
ATOM 679 C CA . ASP A 1 87 ? 18.763 -6.282 -35.361 1.00 89.00 87 ASP A CA 1
ATOM 680 C C . ASP A 1 87 ? 19.101 -6.346 -33.862 1.00 89.00 87 ASP A C 1
ATOM 682 O O . ASP A 1 87 ? 18.297 -6.816 -33.049 1.00 89.00 87 ASP A O 1
ATOM 686 N N . GLN A 1 88 ? 20.268 -5.822 -33.465 1.00 87.56 88 GLN A N 1
ATOM 687 C CA . GLN A 1 88 ? 20.656 -5.739 -32.055 1.00 87.56 88 GLN A CA 1
ATOM 688 C C . GLN A 1 88 ? 19.718 -4.826 -31.259 1.00 87.56 88 GLN A C 1
ATOM 690 O O . GLN A 1 88 ? 19.307 -5.186 -30.155 1.00 87.56 88 GLN A O 1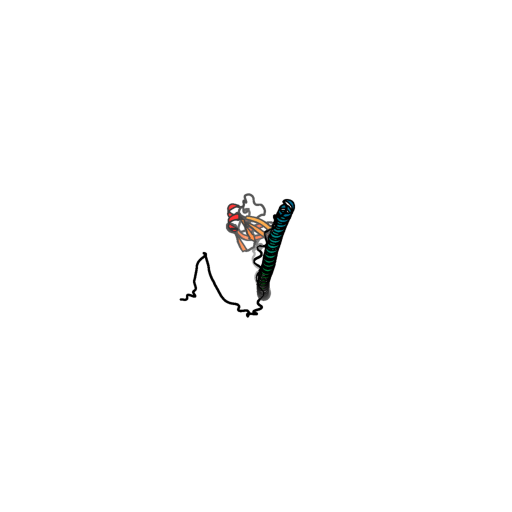
ATOM 695 N N . ALA A 1 89 ? 19.327 -3.677 -31.812 1.00 86.94 89 ALA A N 1
ATOM 696 C CA . ALA A 1 89 ? 18.371 -2.778 -31.177 1.00 86.94 89 ALA A CA 1
ATOM 697 C C . ALA A 1 89 ? 17.002 -3.453 -30.985 1.00 86.94 89 ALA A C 1
ATOM 699 O O . ALA A 1 89 ? 16.389 -3.310 -29.923 1.00 86.94 89 ALA A O 1
ATOM 700 N N . GLY A 1 90 ? 16.545 -4.240 -31.964 1.00 88.50 90 GLY A N 1
ATOM 701 C CA . GLY A 1 90 ? 15.332 -5.053 -31.859 1.00 88.50 90 GLY A CA 1
ATOM 702 C C . GLY A 1 90 ? 15.417 -6.095 -30.741 1.00 88.50 90 GLY A C 1
ATOM 703 O O . GLY A 1 90 ? 14.514 -6.187 -29.906 1.00 88.50 90 GLY A O 1
ATOM 704 N N . ALA A 1 91 ? 16.526 -6.835 -30.666 1.00 89.88 91 ALA A N 1
ATOM 705 C CA . ALA A 1 91 ? 16.759 -7.828 -29.617 1.00 89.88 91 ALA A CA 1
ATOM 706 C C . ALA A 1 91 ? 16.815 -7.198 -28.213 1.00 89.88 91 ALA A C 1
ATOM 708 O O . ALA A 1 91 ? 16.209 -7.720 -27.272 1.00 89.88 91 ALA A O 1
ATOM 709 N N . ILE A 1 92 ? 17.486 -6.049 -28.075 1.00 89.00 92 ILE A N 1
ATOM 710 C CA . ILE A 1 92 ? 17.551 -5.293 -26.817 1.00 89.00 92 ILE A CA 1
ATOM 711 C C . ILE A 1 92 ? 16.154 -4.829 -26.412 1.00 89.00 92 ILE A C 1
ATOM 713 O O . ILE A 1 92 ? 15.757 -5.035 -25.268 1.00 89.00 92 ILE A O 1
ATOM 717 N N . ARG A 1 93 ? 15.377 -4.262 -27.342 1.00 89.12 93 ARG A N 1
ATOM 718 C CA . ARG A 1 93 ? 14.014 -3.792 -27.070 1.00 89.12 93 ARG A CA 1
ATOM 719 C C . ARG A 1 93 ? 13.104 -4.924 -26.597 1.00 89.12 93 ARG A C 1
ATOM 721 O O . ARG A 1 93 ? 12.379 -4.742 -25.623 1.00 89.12 93 ARG A O 1
ATOM 728 N N . ASN A 1 94 ? 13.169 -6.086 -27.242 1.00 91.06 94 ASN A N 1
ATOM 729 C CA . ASN A 1 94 ? 12.389 -7.257 -26.838 1.00 91.06 94 ASN A CA 1
ATOM 730 C C . ASN A 1 94 ? 12.806 -7.764 -25.454 1.00 91.06 94 ASN A C 1
ATOM 732 O O . ASN A 1 94 ? 11.952 -8.061 -24.623 1.00 91.06 94 ASN A O 1
ATOM 736 N N . THR A 1 95 ? 14.110 -7.803 -25.177 1.00 90.62 95 THR A N 1
ATOM 737 C CA . THR A 1 95 ? 14.629 -8.200 -23.861 1.00 90.62 95 THR A CA 1
ATOM 738 C C . THR A 1 95 ? 14.160 -7.237 -22.771 1.00 90.62 95 THR A C 1
ATOM 740 O O . THR A 1 95 ? 13.646 -7.682 -21.749 1.00 90.62 95 THR A O 1
ATOM 743 N N . LEU A 1 96 ? 14.253 -5.924 -23.009 1.00 89.12 96 LEU A N 1
ATOM 744 C CA . LEU A 1 96 ? 13.759 -4.907 -22.079 1.00 89.12 96 LEU A CA 1
ATOM 745 C C . LEU A 1 96 ? 12.253 -5.052 -21.837 1.00 89.12 96 LEU A C 1
ATOM 747 O O . LEU A 1 96 ? 11.808 -5.006 -20.696 1.00 89.12 96 LEU A O 1
ATOM 751 N N . SER A 1 97 ? 11.475 -5.270 -22.900 1.00 91.19 97 SER A N 1
ATOM 752 C CA . SER A 1 97 ? 10.027 -5.469 -22.798 1.00 91.19 97 SER A CA 1
ATOM 753 C C . SER A 1 97 ? 9.682 -6.690 -21.948 1.00 91.19 97 SER A C 1
ATOM 755 O O . SER A 1 97 ? 8.782 -6.617 -21.117 1.00 91.19 97 SER A O 1
ATOM 757 N N . ASN A 1 98 ? 10.408 -7.798 -22.118 1.00 92.12 98 ASN A N 1
ATOM 758 C CA . ASN A 1 98 ? 10.200 -9.012 -21.329 1.00 92.12 98 ASN A CA 1
ATOM 759 C C . ASN A 1 98 ? 10.541 -8.800 -19.851 1.00 92.12 98 ASN A C 1
ATOM 761 O O . ASN A 1 98 ? 9.792 -9.260 -18.994 1.00 92.12 98 ASN A O 1
ATOM 765 N N . ILE A 1 99 ? 11.629 -8.081 -19.551 1.00 91.44 99 ILE A N 1
ATOM 766 C CA . ILE A 1 99 ? 12.009 -7.739 -18.171 1.00 91.44 99 ILE A CA 1
ATOM 767 C C . ILE A 1 99 ? 10.919 -6.881 -17.524 1.00 91.44 99 ILE A C 1
ATOM 769 O O . ILE A 1 99 ? 10.440 -7.222 -16.447 1.00 91.44 99 ILE A O 1
ATOM 773 N N . ILE A 1 100 ? 10.467 -5.825 -18.209 1.00 89.62 100 ILE A N 1
ATOM 774 C CA . ILE A 1 100 ? 9.411 -4.937 -17.703 1.00 89.62 100 ILE A CA 1
ATOM 775 C C . ILE A 1 100 ? 8.111 -5.713 -17.466 1.00 89.62 100 ILE A C 1
ATOM 777 O O . ILE A 1 100 ? 7.456 -5.514 -16.447 1.00 89.62 100 ILE A O 1
ATOM 781 N N . HIS A 1 101 ? 7.726 -6.608 -18.381 1.00 92.00 101 HIS A N 1
ATOM 782 C CA . HIS A 1 101 ? 6.532 -7.432 -18.198 1.00 92.00 101 HIS A CA 1
ATOM 783 C C . HIS A 1 101 ? 6.658 -8.398 -17.019 1.00 92.00 101 HIS A C 1
ATOM 785 O O . HIS A 1 101 ? 5.706 -8.517 -16.251 1.00 92.00 101 HIS A O 1
ATOM 791 N N . ALA A 1 102 ? 7.812 -9.049 -16.852 1.00 92.25 102 ALA A N 1
ATOM 792 C CA . ALA A 1 102 ? 8.053 -9.954 -15.734 1.00 92.25 102 ALA A CA 1
ATOM 793 C C . ALA A 1 102 ? 8.004 -9.215 -14.388 1.00 92.25 102 ALA A C 1
ATOM 795 O O . ALA A 1 102 ? 7.317 -9.657 -13.469 1.00 92.25 102 ALA A O 1
ATOM 796 N N . GLU A 1 103 ? 8.657 -8.057 -14.295 1.00 89.19 103 GLU A N 1
ATOM 797 C CA . GLU A 1 103 ? 8.670 -7.238 -13.082 1.00 89.19 103 GLU A CA 1
ATOM 798 C C . GLU A 1 103 ? 7.274 -6.680 -12.766 1.00 89.19 103 GLU A C 1
ATOM 800 O O . GLU A 1 103 ? 6.817 -6.738 -11.625 1.00 89.19 103 GLU A O 1
ATOM 805 N N . ALA A 1 104 ? 6.532 -6.225 -13.780 1.00 89.75 104 ALA A N 1
ATOM 806 C CA . ALA A 1 104 ? 5.150 -5.786 -13.603 1.00 89.75 104 ALA A CA 1
ATOM 807 C C . ALA A 1 104 ? 4.230 -6.926 -13.128 1.00 89.75 104 ALA A C 1
ATOM 809 O O . ALA A 1 104 ? 3.351 -6.704 -12.291 1.00 89.75 104 ALA A O 1
ATOM 810 N N . GLU A 1 105 ? 4.417 -8.145 -13.640 1.00 92.69 105 GLU A N 1
ATOM 811 C CA . GLU A 1 105 ? 3.657 -9.318 -13.202 1.00 92.69 105 GLU A CA 1
ATOM 812 C C . GLU A 1 105 ? 3.997 -9.704 -11.755 1.00 92.69 105 GLU A C 1
ATOM 814 O O . GLU A 1 105 ? 3.096 -10.015 -10.973 1.00 92.69 105 GLU A O 1
ATOM 819 N N . GLU A 1 106 ? 5.271 -9.635 -11.370 1.00 92.94 106 GLU A N 1
ATOM 820 C CA . GLU A 1 106 ? 5.724 -9.901 -10.004 1.00 92.94 106 GLU A CA 1
ATOM 821 C C . GLU A 1 106 ? 5.170 -8.874 -9.009 1.00 92.94 106 GLU A C 1
ATOM 823 O O . GLU A 1 106 ? 4.592 -9.251 -7.983 1.00 92.94 106 GLU A O 1
ATOM 828 N N . VAL A 1 107 ? 5.247 -7.581 -9.340 1.00 91.56 107 VAL A N 1
ATOM 829 C CA . VAL A 1 107 ? 4.663 -6.501 -8.530 1.00 91.56 107 VAL A CA 1
ATOM 830 C C . VAL A 1 107 ? 3.159 -6.702 -8.374 1.00 91.56 107 VAL A C 1
ATOM 832 O O . VAL A 1 107 ? 2.636 -6.573 -7.266 1.00 91.56 107 VAL A O 1
ATOM 835 N N . ARG A 1 108 ? 2.457 -7.070 -9.451 1.00 91.94 108 ARG A N 1
ATOM 836 C CA . ARG A 1 108 ? 1.016 -7.335 -9.402 1.00 91.94 108 ARG A CA 1
ATOM 837 C C . ARG A 1 108 ? 0.685 -8.521 -8.499 1.00 91.94 108 ARG A C 1
ATOM 839 O O . ARG A 1 108 ? -0.185 -8.388 -7.645 1.00 91.94 108 ARG A O 1
ATOM 846 N N . LYS A 1 109 ? 1.398 -9.645 -8.624 1.00 93.69 109 LYS A N 1
ATOM 847 C CA . LYS A 1 109 ? 1.211 -10.817 -7.747 1.00 93.69 109 LYS A CA 1
ATOM 848 C C . LYS A 1 109 ? 1.468 -10.476 -6.280 1.00 93.69 109 LYS A C 1
ATOM 850 O O . LYS A 1 109 ? 0.694 -10.879 -5.416 1.00 93.69 109 LYS A O 1
ATOM 855 N N . SER A 1 110 ? 2.520 -9.709 -6.000 1.00 93.19 110 SER A N 1
ATOM 856 C CA . SER A 1 110 ? 2.848 -9.245 -4.648 1.00 93.19 110 SER A CA 1
ATOM 857 C C . SER A 1 110 ? 1.760 -8.328 -4.077 1.00 93.19 110 SER A C 1
ATOM 859 O O . SER A 1 110 ? 1.337 -8.496 -2.932 1.00 93.19 110 SER A O 1
ATOM 861 N N . ALA A 1 111 ? 1.247 -7.396 -4.884 1.00 90.00 111 ALA A N 1
ATOM 862 C CA . ALA A 1 111 ? 0.148 -6.520 -4.493 1.00 90.00 111 ALA A CA 1
ATOM 863 C C . ALA A 1 111 ? -1.142 -7.308 -4.218 1.00 90.00 111 ALA A C 1
ATOM 865 O O . ALA A 1 111 ? -1.764 -7.107 -3.175 1.00 90.00 111 ALA A O 1
ATOM 866 N N . ASP A 1 112 ? -1.509 -8.242 -5.097 1.00 92.69 112 ASP A N 1
ATOM 867 C CA . ASP A 1 112 ? -2.698 -9.084 -4.933 1.00 92.69 112 ASP A CA 1
ATOM 868 C C . ASP A 1 112 ? -2.603 -9.954 -3.666 1.00 92.69 112 ASP A C 1
ATOM 870 O O . ASP A 1 112 ? -3.577 -10.062 -2.917 1.00 92.69 112 ASP A O 1
ATOM 874 N N . ALA A 1 113 ? -1.421 -10.505 -3.365 1.00 94.00 113 ALA A N 1
ATOM 875 C CA . ALA A 1 113 ? -1.174 -11.257 -2.134 1.00 94.00 113 ALA A CA 1
ATOM 876 C C . ALA A 1 113 ? -1.343 -10.385 -0.879 1.00 94.00 113 ALA A C 1
ATOM 878 O O . ALA A 1 113 ? -2.059 -10.773 0.046 1.00 94.00 113 ALA A O 1
ATOM 879 N N . LYS A 1 114 ? -0.766 -9.174 -0.866 1.00 90.94 114 LYS A N 1
ATOM 880 C CA . LYS A 1 114 ? -0.933 -8.223 0.246 1.00 90.94 114 LYS A CA 1
ATOM 881 C C . LYS A 1 114 ? -2.385 -7.792 0.426 1.00 90.94 114 LYS A C 1
ATOM 883 O O . LYS A 1 114 ? -2.852 -7.673 1.554 1.00 90.94 114 LYS A O 1
ATOM 888 N N . ILE A 1 115 ? -3.121 -7.576 -0.665 1.00 92.75 115 ILE A N 1
ATOM 889 C CA . ILE A 1 115 ? -4.551 -7.244 -0.609 1.00 92.75 115 ILE A CA 1
ATOM 890 C C . ILE A 1 115 ? -5.348 -8.405 -0.005 1.00 92.75 115 ILE A C 1
ATOM 892 O O . ILE A 1 115 ? -6.244 -8.166 0.805 1.00 92.75 115 ILE A O 1
ATOM 896 N N . ALA A 1 116 ? -5.043 -9.649 -0.378 1.00 93.00 116 ALA A N 1
ATOM 897 C CA . ALA A 1 116 ? -5.691 -10.824 0.199 1.00 93.00 116 ALA A CA 1
ATOM 898 C C . ALA A 1 116 ? -5.404 -10.950 1.706 1.00 93.00 116 ALA A C 1
ATOM 900 O O . ALA A 1 116 ? -6.330 -11.176 2.485 1.00 93.00 116 ALA A O 1
ATOM 901 N N . GLU A 1 117 ? -4.158 -10.724 2.123 1.00 94.06 117 GLU A N 1
ATOM 902 C CA . GLU A 1 117 ? -3.756 -10.723 3.533 1.00 94.06 117 GLU A CA 1
ATOM 903 C C . GLU A 1 117 ? -4.476 -9.628 4.336 1.00 94.06 117 GLU A C 1
ATOM 905 O O . GLU A 1 117 ? -5.075 -9.914 5.372 1.00 94.06 117 GLU A O 1
ATOM 910 N N . LEU A 1 118 ? -4.511 -8.393 3.825 1.00 90.75 118 LEU A N 1
ATOM 911 C CA . LEU A 1 118 ? -5.245 -7.278 4.435 1.00 90.75 118 LEU A CA 1
ATOM 912 C C . LEU A 1 118 ? -6.739 -7.581 4.566 1.00 90.75 118 LEU A C 1
ATOM 914 O O . LEU A 1 118 ? -7.327 -7.326 5.616 1.00 90.75 118 LEU A O 1
ATOM 918 N N . LYS A 1 119 ? -7.362 -8.158 3.532 1.00 91.19 119 LYS A N 1
ATOM 919 C CA . LYS A 1 119 ? -8.769 -8.581 3.598 1.00 91.19 119 LYS A CA 1
ATOM 920 C C . LYS A 1 119 ? -8.992 -9.614 4.698 1.00 91.19 119 LYS A C 1
ATOM 922 O O . LYS A 1 119 ? -9.954 -9.479 5.450 1.00 91.19 119 LYS A O 1
ATOM 927 N N . GLN A 1 120 ? -8.108 -10.603 4.818 1.00 93.94 120 GLN A N 1
ATOM 928 C CA . GLN A 1 120 ? -8.206 -11.617 5.865 1.00 93.94 120 GLN A CA 1
ATOM 929 C C . GLN A 1 120 ? -8.025 -11.009 7.260 1.00 93.94 120 GLN A C 1
ATOM 931 O O . GLN A 1 120 ? -8.793 -11.318 8.168 1.00 93.94 120 GLN A O 1
ATOM 936 N N . MET A 1 121 ? -7.056 -10.107 7.427 1.00 92.69 121 MET A N 1
ATOM 937 C CA . MET A 1 121 ? -6.805 -9.415 8.691 1.00 92.69 121 MET A CA 1
ATOM 938 C C . MET A 1 121 ? -8.009 -8.569 9.118 1.00 92.69 121 MET A C 1
ATOM 940 O O . MET A 1 121 ? -8.425 -8.640 10.272 1.00 92.69 121 MET A O 1
ATOM 944 N N . ILE A 1 122 ? -8.617 -7.827 8.187 1.00 89.56 122 ILE A N 1
ATOM 945 C CA . ILE A 1 122 ? -9.840 -7.054 8.444 1.00 89.56 122 ILE A CA 1
ATOM 946 C C . ILE A 1 122 ? -10.985 -7.982 8.858 1.00 89.56 122 ILE A C 1
ATOM 948 O O . ILE A 1 122 ? -11.706 -7.678 9.805 1.00 89.56 122 ILE A O 1
ATOM 952 N N . LEU A 1 123 ? -11.158 -9.116 8.177 1.00 93.38 123 LEU A N 1
ATOM 953 C CA . LEU A 1 123 ? -12.242 -10.056 8.464 1.00 93.38 123 LEU A CA 1
ATOM 954 C C . LEU A 1 123 ? -12.076 -10.723 9.837 1.00 93.38 123 LEU A C 1
ATOM 956 O O . LEU A 1 123 ? -13.046 -10.840 10.589 1.00 93.38 123 LEU A O 1
ATOM 960 N N . ASN A 1 124 ? -10.845 -11.088 10.196 1.00 93.62 124 ASN A N 1
ATOM 961 C CA . ASN A 1 124 ? -10.510 -11.617 11.515 1.00 93.62 124 ASN A CA 1
ATOM 962 C C . ASN A 1 124 ? -10.732 -10.556 12.602 1.00 93.62 124 ASN A C 1
ATOM 964 O O . ASN A 1 124 ? -11.429 -10.821 13.575 1.00 93.62 124 ASN A O 1
ATOM 968 N N . SER A 1 125 ? -10.227 -9.336 12.400 1.00 89.88 125 SER A N 1
ATOM 969 C CA . SER A 1 125 ? -10.393 -8.230 13.350 1.00 89.88 125 SER A CA 1
ATOM 970 C C . SER A 1 125 ? -11.865 -7.863 13.564 1.00 89.88 125 SER A C 1
ATOM 972 O O . SER A 1 125 ? -12.294 -7.648 14.695 1.00 89.88 125 SER A O 1
ATOM 974 N N . ASN A 1 126 ? -12.673 -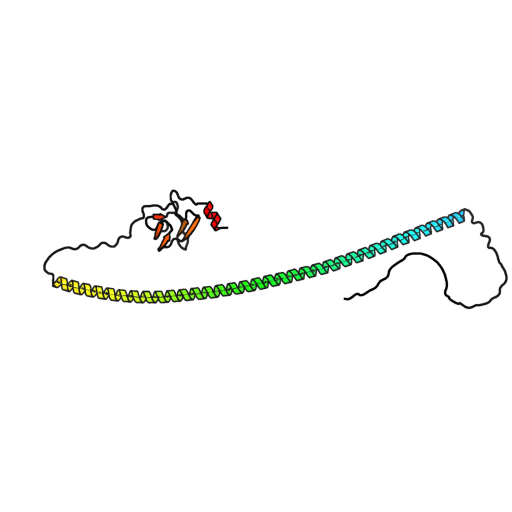7.855 12.501 1.00 89.50 126 ASN A N 1
ATOM 975 C CA . ASN A 1 126 ? -14.111 -7.619 12.609 1.00 89.50 126 ASN A CA 1
ATOM 976 C C . ASN A 1 126 ? -14.798 -8.750 13.395 1.00 89.50 126 ASN A C 1
ATOM 978 O O . ASN A 1 126 ? -15.595 -8.492 14.293 1.00 89.50 126 ASN A O 1
ATOM 982 N N . THR A 1 127 ? -14.424 -10.005 13.133 1.00 90.31 127 THR A N 1
ATOM 983 C CA . THR A 1 127 ? -14.933 -11.164 13.883 1.00 90.31 127 THR A CA 1
ATOM 984 C C . THR A 1 127 ? -14.588 -11.074 15.374 1.00 90.31 127 THR A C 1
ATOM 986 O O . THR A 1 127 ? -15.448 -11.305 16.228 1.00 90.31 127 THR A O 1
ATOM 989 N N . GLU A 1 128 ? -13.356 -10.688 15.707 1.00 91.00 128 GLU A N 1
ATOM 990 C CA . GLU A 1 128 ? -12.921 -10.453 17.087 1.00 91.00 128 GLU A CA 1
ATOM 991 C C . GLU A 1 128 ? -13.716 -9.320 17.745 1.00 91.00 128 GLU A C 1
ATOM 993 O O . GLU A 1 128 ? -14.221 -9.495 18.854 1.00 91.00 128 GLU A O 1
ATOM 998 N N . ALA A 1 129 ? -13.898 -8.193 17.052 1.00 88.94 129 ALA A N 1
ATOM 999 C CA . ALA A 1 129 ? -14.669 -7.057 17.550 1.00 88.94 129 ALA A CA 1
ATOM 1000 C C . ALA A 1 129 ? -16.137 -7.429 17.819 1.00 88.94 129 ALA A C 1
ATOM 1002 O O . ALA A 1 129 ? -16.669 -7.111 18.883 1.00 88.94 129 ALA A O 1
ATOM 1003 N N . VAL A 1 130 ? -16.783 -8.156 16.902 1.00 92.75 130 VAL A N 1
ATOM 1004 C CA . VAL A 1 130 ? -18.155 -8.661 17.085 1.00 92.75 130 VAL A CA 1
ATOM 1005 C C . VAL A 1 130 ? -18.231 -9.609 18.280 1.00 92.75 130 VAL A C 1
ATOM 1007 O O . VAL A 1 130 ? -19.153 -9.503 19.089 1.00 92.75 130 VAL A O 1
ATOM 1010 N N . THR A 1 131 ? -17.247 -10.493 18.441 1.00 90.56 131 THR A N 1
ATOM 1011 C CA . THR A 1 131 ? -17.197 -11.426 19.576 1.00 90.56 131 THR A CA 1
ATOM 1012 C C . THR A 1 131 ? -17.047 -10.679 20.904 1.00 90.56 131 THR A C 1
ATOM 1014 O O . THR A 1 131 ? -17.757 -10.975 21.865 1.00 90.56 131 THR A O 1
ATOM 1017 N N . GLN A 1 132 ? -16.175 -9.669 20.967 1.00 90.44 132 GLN A N 1
ATOM 1018 C CA . GLN A 1 132 ? -16.012 -8.826 22.156 1.00 90.44 132 GLN A CA 1
ATOM 1019 C C . GLN A 1 132 ? -17.284 -8.032 22.472 1.00 90.44 132 GLN A C 1
ATOM 1021 O O . GLN A 1 132 ? -17.675 -7.942 23.636 1.00 90.44 132 GLN A O 1
ATOM 1026 N N . LEU A 1 133 ? -17.962 -7.498 21.452 1.00 91.50 133 LEU A N 1
ATOM 1027 C CA . LEU A 1 133 ? -19.242 -6.810 21.617 1.00 91.50 133 LEU A CA 1
ATOM 1028 C C . LEU A 1 133 ? -20.321 -7.749 22.165 1.00 91.50 133 LEU A C 1
ATOM 1030 O O . LEU A 1 133 ? -21.009 -7.383 23.114 1.00 91.50 133 LEU A O 1
ATOM 1034 N N . GLN A 1 134 ? -20.428 -8.974 21.646 1.00 91.94 134 GLN A N 1
ATOM 1035 C CA . GLN A 1 134 ? -21.353 -9.979 22.178 1.00 91.94 134 GLN A CA 1
ATOM 1036 C C . GLN A 1 134 ? -21.037 -10.337 23.636 1.00 91.94 134 GLN A C 1
ATOM 1038 O O . GLN A 1 134 ? -21.947 -10.426 24.459 1.00 91.94 134 GLN A O 1
ATOM 1043 N N . GLN A 1 135 ? -19.759 -10.490 23.991 1.00 92.12 135 GLN A N 1
ATOM 1044 C CA . GLN A 1 135 ? -19.353 -10.729 25.380 1.00 92.12 135 GLN A CA 1
ATOM 1045 C C . GLN A 1 135 ? -19.702 -9.558 26.302 1.00 92.12 135 GLN A C 1
ATOM 1047 O O . GLN A 1 135 ? -20.178 -9.778 27.417 1.00 92.12 135 GLN A O 1
ATOM 1052 N N . MET A 1 136 ? -19.490 -8.319 25.853 1.00 89.19 136 MET A N 1
ATOM 1053 C CA . MET A 1 136 ? -19.892 -7.130 26.604 1.00 89.19 136 MET A CA 1
ATOM 1054 C C . MET A 1 136 ? -21.408 -7.061 26.773 1.00 89.19 136 MET A C 1
ATOM 1056 O O . MET A 1 136 ? -21.872 -6.774 27.872 1.00 89.19 136 MET A O 1
ATOM 1060 N N . GLN A 1 137 ? -22.177 -7.387 25.733 1.00 91.81 137 GLN A N 1
ATOM 1061 C CA . GLN A 1 137 ? -23.634 -7.406 25.800 1.00 91.81 137 GLN A CA 1
ATOM 1062 C C . GLN A 1 137 ? -24.147 -8.451 26.797 1.00 91.81 137 GLN A C 1
ATOM 1064 O O . GLN A 1 137 ? -24.979 -8.122 27.636 1.00 91.81 137 GLN A O 1
ATOM 1069 N N . MET A 1 138 ? -23.586 -9.666 26.799 1.00 91.75 138 MET A N 1
ATOM 1070 C CA . MET A 1 138 ? -23.931 -10.688 27.798 1.00 91.75 138 MET A CA 1
ATOM 1071 C C . MET A 1 138 ? -23.623 -10.235 29.230 1.00 91.75 138 MET A C 1
ATOM 1073 O O . MET A 1 138 ? -24.443 -10.420 30.127 1.00 91.75 138 MET A O 1
ATOM 1077 N N . LYS A 1 139 ? -22.459 -9.611 29.458 1.00 90.88 139 LYS A N 1
ATOM 1078 C CA . LYS A 1 139 ? -22.118 -9.053 30.776 1.00 90.88 139 LYS A CA 1
ATOM 1079 C C . LYS A 1 139 ? -23.072 -7.935 31.183 1.00 90.88 139 LYS A C 1
ATOM 1081 O O . LYS A 1 139 ? -23.422 -7.837 32.354 1.00 90.88 139 LYS A O 1
ATOM 1086 N N . LEU A 1 140 ? -23.488 -7.097 30.238 1.00 90.62 140 LEU A N 1
ATOM 1087 C CA . LEU A 1 140 ? -24.420 -6.005 30.495 1.00 90.62 140 LEU A CA 1
ATOM 1088 C C . LEU A 1 140 ? -25.809 -6.538 30.871 1.00 90.62 140 LEU A C 1
ATOM 1090 O O . LEU A 1 140 ? -26.394 -6.054 31.838 1.00 90.62 140 LEU A O 1
ATOM 1094 N N . ASP A 1 141 ? -26.285 -7.585 30.195 1.00 90.56 141 ASP A N 1
ATOM 1095 C CA . ASP A 1 141 ? -27.522 -8.288 30.553 1.00 90.56 141 ASP A CA 1
ATOM 1096 C C . ASP A 1 141 ? -27.434 -8.921 31.952 1.00 90.56 141 ASP A C 1
ATOM 1098 O O . ASP A 1 141 ? -28.378 -8.841 32.746 1.00 90.56 141 ASP A O 1
ATOM 1102 N N . GLU A 1 142 ? -26.292 -9.526 32.290 1.00 90.44 142 GLU A N 1
ATOM 1103 C CA . GLU A 1 142 ? -26.058 -10.106 33.613 1.00 90.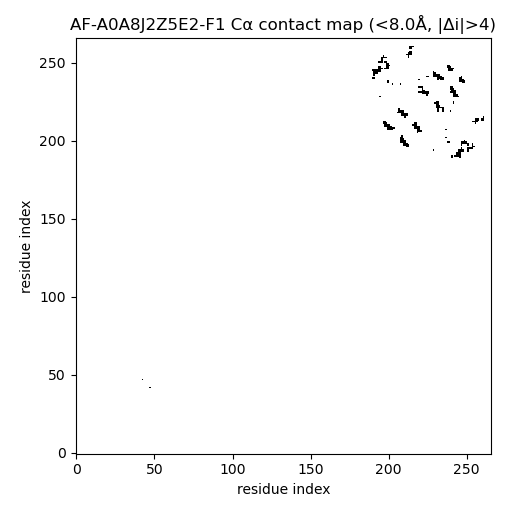44 142 GLU A CA 1
ATOM 1104 C C . GLU A 1 142 ? -26.044 -9.037 34.711 1.00 90.44 142 GLU A C 1
ATOM 1106 O O . GLU A 1 142 ? -26.735 -9.189 35.723 1.00 90.44 142 GLU A O 1
ATOM 1111 N N . VAL A 1 143 ? -25.349 -7.917 34.487 1.00 87.88 143 VAL A N 1
ATOM 1112 C CA . VAL A 1 143 ? -25.361 -6.761 35.392 1.00 87.88 143 VAL A CA 1
ATOM 1113 C C . VAL A 1 143 ? -26.779 -6.218 35.538 1.00 87.88 143 VAL A C 1
ATOM 1115 O O . VAL A 1 143 ? -27.238 -6.046 36.661 1.00 87.88 143 VAL A O 1
ATOM 1118 N N . GLN A 1 144 ? -27.528 -6.034 34.448 1.00 89.88 144 GLN A N 1
ATOM 1119 C CA . GLN A 1 144 ? -28.908 -5.546 34.515 1.00 89.88 144 GLN A CA 1
ATOM 1120 C C . GLN A 1 144 ? -29.811 -6.488 35.327 1.00 89.88 144 GLN A C 1
ATOM 1122 O O . GLN A 1 144 ? -30.681 -6.037 36.081 1.00 89.88 144 GLN A O 1
ATOM 1127 N N . LYS A 1 145 ? -29.614 -7.805 35.206 1.00 88.75 145 LYS A N 1
ATOM 1128 C CA . LYS A 1 145 ? -30.329 -8.804 36.007 1.00 88.75 145 LYS A CA 1
ATOM 1129 C C . LYS A 1 145 ? -29.952 -8.711 37.487 1.00 88.75 145 LYS A C 1
ATOM 1131 O O . LYS A 1 145 ? -30.847 -8.766 38.334 1.00 88.75 145 LYS A O 1
ATOM 1136 N N . GLN A 1 146 ? -28.669 -8.529 37.798 1.00 86.12 146 GLN A N 1
ATOM 1137 C CA . GLN A 1 146 ? -28.193 -8.309 39.164 1.00 86.12 146 GLN A CA 1
ATOM 1138 C C . GLN A 1 146 ? -28.748 -7.005 39.750 1.00 86.12 146 GLN A C 1
ATOM 1140 O O . GLN A 1 146 ? -29.271 -7.031 40.862 1.00 86.12 146 GLN A O 1
ATOM 1145 N N . THR A 1 147 ? -28.762 -5.900 39.003 1.00 81.88 147 THR A N 1
ATOM 1146 C CA . THR A 1 147 ? -29.341 -4.623 39.450 1.00 81.88 147 THR A CA 1
ATOM 1147 C C . THR A 1 147 ? -30.827 -4.763 39.765 1.00 81.88 147 THR A C 1
ATOM 1149 O O . THR A 1 147 ? -31.251 -4.393 40.852 1.00 81.88 147 THR A O 1
ATOM 1152 N N . LYS A 1 148 ? -31.615 -5.410 38.894 1.00 83.25 148 LYS A N 1
ATOM 1153 C CA . LYS A 1 148 ? -33.037 -5.688 39.174 1.00 83.25 148 LYS A CA 1
ATOM 1154 C C . LYS A 1 148 ? -33.240 -6.562 40.412 1.00 83.25 148 LYS A C 1
ATOM 1156 O O . LYS A 1 148 ? -34.265 -6.455 41.081 1.00 83.25 148 LYS A O 1
ATOM 1161 N N . SER A 1 149 ? -32.308 -7.472 40.698 1.00 78.62 149 SER A N 1
ATOM 1162 C CA . SER A 1 149 ? -32.355 -8.266 41.928 1.00 78.62 149 SER A CA 1
ATOM 1163 C C . SER A 1 149 ? -32.013 -7.426 43.161 1.00 78.62 149 SER A C 1
ATOM 1165 O O . SER A 1 149 ? -32.666 -7.584 44.189 1.00 78.62 149 SER A O 1
ATOM 1167 N N . LEU A 1 150 ? -31.075 -6.483 43.036 1.00 76.75 150 LEU A N 1
ATOM 1168 C CA . LEU A 1 150 ? -30.727 -5.527 44.083 1.00 76.75 150 LEU A CA 1
ATOM 1169 C C . LEU A 1 150 ? -31.877 -4.565 44.384 1.00 76.75 150 LEU A C 1
ATOM 1171 O O . LEU A 1 150 ? -32.161 -4.348 45.554 1.00 76.75 150 LEU A O 1
ATOM 1175 N N . ASP A 1 151 ? -32.579 -4.061 43.367 1.00 75.94 151 ASP A N 1
ATOM 1176 C CA . ASP A 1 151 ? -33.766 -3.217 43.557 1.00 75.94 151 ASP A CA 1
ATOM 1177 C C . ASP A 1 151 ? -34.849 -3.957 44.347 1.00 75.94 151 ASP A C 1
ATOM 1179 O O . ASP A 1 151 ? -35.435 -3.400 45.268 1.00 75.94 151 ASP A O 1
ATOM 1183 N N . LYS A 1 152 ? -35.066 -5.251 44.067 1.00 77.62 152 LYS A N 1
ATOM 1184 C CA . LYS A 1 152 ? -36.005 -6.075 44.846 1.00 77.62 152 LYS A CA 1
ATOM 1185 C C . LYS A 1 152 ? -35.569 -6.255 46.296 1.00 77.62 152 LYS A C 1
ATOM 1187 O O . LYS A 1 152 ? -36.412 -6.214 47.185 1.00 77.62 152 LYS A O 1
ATOM 1192 N N . VAL A 1 153 ? -34.276 -6.477 46.537 1.00 75.50 153 VAL A N 1
ATOM 1193 C CA . VAL A 1 153 ? -33.732 -6.595 47.899 1.00 75.50 153 VAL A CA 1
ATOM 1194 C C . VAL A 1 153 ? -33.819 -5.254 48.627 1.00 75.50 153 VAL A C 1
ATOM 1196 O O . VAL A 1 153 ? -34.189 -5.229 49.795 1.00 75.50 153 VAL A O 1
ATOM 1199 N N . SER A 1 154 ? -33.538 -4.148 47.939 1.00 73.25 154 SER A N 1
ATOM 1200 C CA . SER A 1 154 ? -33.676 -2.782 48.445 1.00 73.25 154 SER A CA 1
ATOM 1201 C C . SER A 1 154 ? -35.123 -2.472 48.827 1.00 73.25 154 SER A C 1
ATOM 1203 O O . SER A 1 154 ? -35.368 -2.024 49.942 1.00 73.25 154 SER A O 1
ATOM 1205 N N . ASP A 1 155 ? -36.091 -2.789 47.964 1.00 77.69 155 ASP A N 1
ATOM 1206 C CA . ASP A 1 155 ? -37.520 -2.614 48.240 1.00 77.69 155 ASP A CA 1
ATOM 1207 C C . ASP A 1 155 ? -37.987 -3.457 49.431 1.00 77.69 155 ASP A C 1
ATOM 1209 O O . ASP A 1 155 ? -38.783 -2.993 50.252 1.00 77.69 155 ASP A O 1
ATOM 1213 N N . ASP A 1 156 ? -37.504 -4.695 49.550 1.00 75.94 156 ASP A N 1
ATOM 1214 C CA . ASP A 1 156 ? -37.856 -5.565 50.670 1.00 75.94 156 ASP A CA 1
ATOM 1215 C C . ASP A 1 156 ? -37.221 -5.076 51.980 1.00 75.94 156 ASP A C 1
ATOM 1217 O O . ASP A 1 156 ? -37.880 -5.038 53.021 1.00 75.94 156 ASP A O 1
ATOM 1221 N N . LEU A 1 157 ? -35.979 -4.587 51.924 1.00 69.88 157 LEU A N 1
ATOM 1222 C CA . LEU A 1 157 ? -35.300 -3.975 53.061 1.00 69.88 157 LEU A CA 1
ATOM 1223 C C . LEU A 1 157 ? -35.969 -2.657 53.468 1.00 69.88 157 LEU A C 1
ATOM 1225 O O . LEU A 1 157 ? -36.143 -2.415 54.659 1.00 69.88 157 LEU A O 1
ATOM 1229 N N . ALA A 1 158 ? -36.399 -1.838 52.506 1.00 73.31 158 ALA A N 1
ATOM 1230 C CA . ALA A 1 158 ? -37.145 -0.608 52.740 1.00 73.31 158 ALA A CA 1
ATOM 1231 C C . ALA A 1 158 ? -38.498 -0.907 53.392 1.00 73.31 158 ALA A C 1
ATOM 1233 O O . ALA A 1 158 ? -38.848 -0.260 54.375 1.00 73.31 158 ALA A O 1
ATOM 1234 N N . LYS A 1 159 ? -39.226 -1.933 52.928 1.00 77.12 159 LYS A N 1
ATOM 1235 C CA . LYS A 1 159 ? -40.470 -2.402 53.562 1.00 77.12 159 LYS A CA 1
ATOM 1236 C C . LYS A 1 159 ? -40.240 -2.927 54.975 1.00 77.12 159 LYS A C 1
ATOM 1238 O O . LYS A 1 159 ? -41.009 -2.583 55.869 1.00 77.12 159 LYS A O 1
ATOM 1243 N N . GLN A 1 160 ? -39.188 -3.713 55.204 1.00 73.56 160 GLN A N 1
ATOM 1244 C CA . GLN A 1 160 ? -38.832 -4.195 56.541 1.00 73.56 160 GLN A CA 1
ATOM 1245 C C . GLN A 1 160 ? -38.413 -3.051 57.471 1.00 73.56 160 GLN A C 1
ATOM 1247 O O . GLN A 1 160 ? -38.798 -3.047 58.642 1.00 73.56 160 GLN A O 1
ATOM 1252 N N . PHE A 1 161 ? -37.675 -2.060 56.962 1.00 69.38 161 PHE A N 1
ATOM 1253 C CA . PHE A 1 161 ? -37.339 -0.851 57.708 1.00 69.38 161 PHE A CA 1
ATOM 1254 C C . PHE A 1 161 ? -38.593 -0.070 58.062 1.00 69.38 161 PHE A C 1
ATOM 1256 O O . PHE A 1 161 ? -38.761 0.259 59.227 1.00 69.38 161 PHE A O 1
ATOM 1263 N N . LEU A 1 162 ? -39.498 0.166 57.109 1.00 72.12 162 LEU A N 1
ATOM 1264 C CA . LEU A 1 162 ? -40.761 0.866 57.344 1.00 72.12 162 LEU A CA 1
ATOM 1265 C C . LEU A 1 162 ? -41.627 0.121 58.366 1.00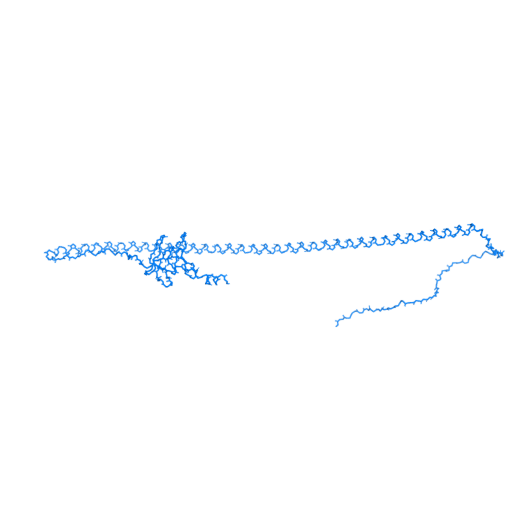 72.12 162 LEU A C 1
ATOM 1267 O O . LEU A 1 162 ? -42.151 0.740 59.289 1.00 72.12 162 LEU A O 1
ATOM 1271 N N . ALA A 1 163 ? -41.717 -1.207 58.271 1.00 69.62 163 ALA A N 1
ATOM 1272 C CA . ALA A 1 163 ? -42.431 -2.037 59.238 1.00 69.62 163 ALA A CA 1
ATOM 1273 C C . ALA A 1 163 ? -41.820 -1.928 60.646 1.00 69.62 163 ALA A C 1
ATOM 1275 O O . ALA A 1 163 ? -42.548 -1.689 61.609 1.00 69.62 163 ALA A O 1
ATOM 1276 N N . LYS A 1 164 ? -40.486 -2.001 60.772 1.00 63.50 164 LYS A N 1
ATOM 1277 C CA . LYS A 1 164 ? -39.790 -1.786 62.050 1.00 63.50 164 LYS A CA 1
ATOM 1278 C C . LYS A 1 164 ? -39.934 -0.358 62.567 1.00 63.50 164 LYS A C 1
ATOM 1280 O O . LYS A 1 164 ? -40.107 -0.183 63.764 1.00 63.50 164 LYS A O 1
ATOM 1285 N N . LEU A 1 165 ? -39.903 0.655 61.707 1.00 58.53 165 LEU A N 1
ATOM 1286 C CA . LEU A 1 165 ? -40.068 2.060 62.092 1.00 58.53 165 LEU A CA 1
ATOM 1287 C C . LEU A 1 165 ? -41.488 2.329 62.592 1.00 58.53 165 LEU A C 1
ATOM 1289 O O . LEU A 1 165 ? -41.665 3.034 63.577 1.00 58.53 165 LEU A O 1
ATOM 1293 N N . THR A 1 166 ? -42.491 1.702 61.978 1.00 60.00 166 THR A N 1
ATOM 1294 C CA . THR A 1 166 ? -43.887 1.756 62.437 1.00 60.00 166 THR A CA 1
ATOM 1295 C C . THR A 1 166 ? -44.055 1.023 63.773 1.00 60.00 166 THR A C 1
ATOM 1297 O O . THR A 1 166 ? -44.741 1.508 64.669 1.00 60.00 166 THR A O 1
ATOM 1300 N N . GLN A 1 167 ? -43.367 -0.108 63.954 1.00 54.75 167 GLN A N 1
ATOM 1301 C CA . GLN A 1 167 ? -43.342 -0.859 65.212 1.00 54.75 167 GLN A CA 1
ATOM 1302 C C . GLN A 1 167 ? -42.611 -0.097 66.335 1.00 54.75 167 GLN A C 1
ATOM 1304 O O . GLN A 1 167 ? -43.049 -0.127 67.484 1.00 54.75 167 GLN A O 1
ATOM 1309 N N . ILE A 1 168 ? -41.549 0.646 66.006 1.00 52.38 168 ILE A N 1
ATOM 1310 C CA . ILE A 1 168 ? -40.845 1.553 66.922 1.00 52.38 168 ILE A CA 1
ATOM 1311 C C . ILE A 1 168 ? -41.719 2.774 67.230 1.00 52.38 168 ILE A C 1
ATOM 1313 O O . ILE A 1 168 ? -41.852 3.109 68.397 1.00 52.38 168 ILE A O 1
ATOM 1317 N N . ALA A 1 169 ? -42.394 3.391 66.257 1.00 51.47 169 ALA A N 1
ATOM 1318 C CA . ALA A 1 169 ? -43.302 4.520 66.492 1.00 51.47 169 ALA A CA 1
ATOM 1319 C C . ALA A 1 169 ? -44.498 4.141 67.388 1.00 51.47 169 ALA A C 1
ATOM 1321 O O . ALA A 1 169 ? -44.876 4.913 68.264 1.00 51.47 169 ALA A O 1
ATOM 1322 N N . ALA A 1 170 ? -45.033 2.923 67.251 1.00 51.28 170 ALA A N 1
ATOM 1323 C CA . ALA A 1 170 ? -46.044 2.388 68.167 1.00 51.28 170 ALA A CA 1
ATOM 1324 C C . ALA A 1 170 ? -45.487 2.062 69.570 1.00 51.28 170 ALA A C 1
ATOM 1326 O O . ALA A 1 170 ? -46.238 2.063 70.541 1.00 51.28 170 ALA A O 1
ATOM 1327 N N . SER A 1 171 ? -44.177 1.820 69.691 1.00 47.84 171 SER A N 1
ATOM 1328 C CA . SER A 1 171 ? -43.490 1.532 70.963 1.00 47.84 171 SER A CA 1
ATOM 1329 C C . SER A 1 171 ? -42.841 2.765 71.613 1.00 47.84 171 SER A C 1
ATOM 1331 O O . SER A 1 171 ? -42.379 2.681 72.747 1.00 47.84 171 SER A O 1
ATOM 1333 N N . SER A 1 172 ? -42.807 3.909 70.919 1.00 41.31 172 SER A N 1
ATOM 1334 C CA . SER A 1 172 ? -42.069 5.123 71.309 1.00 41.31 172 SER A CA 1
ATOM 1335 C C . SER A 1 172 ? -42.988 6.340 71.397 1.00 41.31 172 SER A C 1
ATOM 1337 O O . SER A 1 172 ? -42.671 7.415 70.898 1.00 41.31 172 SER A O 1
ATOM 1339 N N . ALA A 1 173 ? -44.128 6.203 72.072 1.00 41.31 173 ALA A N 1
ATOM 1340 C CA . ALA A 1 173 ? -44.838 7.350 72.634 1.00 41.31 173 ALA A CA 1
ATOM 1341 C C . ALA A 1 173 ? -44.197 7.755 73.977 1.00 41.31 173 ALA A C 1
ATOM 1343 O O . ALA A 1 173 ? -44.858 7.770 75.007 1.00 41.31 173 ALA A O 1
ATOM 1344 N N . SER A 1 174 ? -42.884 8.003 73.991 1.00 42.91 174 SER A N 1
ATOM 1345 C CA . SER A 1 174 ? -42.184 8.649 75.107 1.00 42.91 174 SER A CA 1
ATOM 1346 C C . SER A 1 174 ? -40.759 9.033 74.692 1.00 42.91 174 SER A C 1
ATOM 1348 O O . SER A 1 174 ? -39.949 8.165 74.384 1.00 42.91 174 SER A O 1
ATOM 1350 N N . ASN A 1 175 ? -40.470 10.333 74.792 1.00 40.31 175 ASN A N 1
ATOM 1351 C CA . ASN A 1 175 ? -39.162 11.005 74.750 1.00 40.31 175 ASN A CA 1
ATOM 1352 C C . ASN A 1 175 ? -38.450 11.170 73.391 1.00 40.31 175 ASN A C 1
ATOM 1354 O O . ASN A 1 175 ? -37.644 10.355 72.962 1.00 40.31 175 ASN A O 1
ATOM 1358 N N . ASP A 1 176 ? -38.727 12.320 72.773 1.00 42.72 176 ASP A N 1
ATOM 1359 C CA . ASP A 1 176 ? -37.776 13.423 72.545 1.00 42.72 176 ASP A CA 1
ATOM 1360 C C . ASP A 1 176 ? -36.316 13.083 72.161 1.00 42.72 176 ASP A C 1
ATOM 1362 O O . ASP A 1 176 ? -35.510 12.697 73.007 1.00 42.72 176 ASP A O 1
ATOM 1366 N N . LYS A 1 177 ? -35.954 13.334 70.892 1.00 39.88 177 LYS A N 1
ATOM 1367 C CA . LYS A 1 177 ? -34.870 14.251 70.467 1.00 39.88 177 LYS A CA 1
ATOM 1368 C C . LYS A 1 177 ? -34.587 14.114 68.972 1.00 39.88 177 LYS A C 1
ATOM 1370 O O . LYS A 1 177 ? -34.421 13.019 68.446 1.00 39.88 177 LYS A O 1
ATOM 1375 N N . GLY A 1 178 ? -34.496 15.261 68.301 1.00 51.62 178 GLY A N 1
ATOM 1376 C CA . GLY A 1 178 ? -34.173 15.357 66.884 1.00 51.62 178 GLY A CA 1
ATOM 1377 C C . GLY A 1 178 ? -32.819 14.742 66.523 1.00 51.62 178 GLY A C 1
ATOM 1378 O O . GLY A 1 178 ? -31.826 14.917 67.228 1.00 51.62 178 GLY A O 1
ATOM 1379 N N . GLN A 1 179 ? -32.780 14.080 65.370 1.00 43.12 179 GLN A N 1
ATOM 1380 C CA . GLN A 1 179 ? -31.549 13.805 64.643 1.00 43.12 179 GLN A CA 1
ATOM 1381 C C . GLN A 1 179 ? -31.715 14.251 63.195 1.00 43.12 179 GLN A C 1
ATOM 1383 O O . GLN A 1 179 ? -32.678 13.910 62.512 1.00 43.12 179 GLN A O 1
ATOM 1388 N N . ALA A 1 180 ? -30.777 15.102 62.794 1.00 46.72 180 ALA A N 1
ATOM 1389 C CA . ALA A 1 180 ? -30.729 15.805 61.532 1.00 46.72 180 ALA A CA 1
ATOM 1390 C C . ALA A 1 180 ? -30.635 14.851 60.333 1.00 46.72 180 ALA A C 1
ATOM 1392 O O . ALA A 1 180 ? -29.895 13.867 60.355 1.00 46.72 180 ALA A O 1
ATOM 1393 N N . MET A 1 181 ? -31.349 15.215 59.265 1.00 42.59 181 MET A N 1
ATOM 1394 C CA . MET A 1 181 ? -31.105 14.750 57.902 1.00 42.59 181 MET A CA 1
ATOM 1395 C C . MET A 1 181 ? -29.613 14.883 57.576 1.00 42.59 181 MET A C 1
ATOM 1397 O O . MET A 1 181 ? -29.060 15.981 57.646 1.00 42.59 181 MET A O 1
ATOM 1401 N N . GLN A 1 182 ? -28.967 13.777 57.205 1.00 46.72 182 GLN A N 1
ATOM 1402 C CA . GLN A 1 182 ? -27.642 13.849 56.602 1.00 46.72 182 GLN A CA 1
ATOM 1403 C C . GLN A 1 182 ? -27.768 14.438 55.189 1.00 46.72 182 GLN A C 1
ATOM 1405 O O . GLN A 1 182 ? -28.627 13.992 54.423 1.00 46.72 182 GLN A O 1
ATOM 1410 N N . PRO A 1 183 ? -26.958 15.450 54.838 1.00 39.47 183 PRO A N 1
ATOM 1411 C CA . PRO A 1 183 ? -26.995 16.045 53.517 1.00 39.47 183 PRO A CA 1
ATOM 1412 C C . PRO A 1 183 ? -26.476 15.054 52.473 1.00 39.47 183 PRO A C 1
ATOM 1414 O O . PRO A 1 183 ? -25.534 14.297 52.706 1.00 39.47 183 PRO A O 1
ATOM 1417 N N . ILE A 1 184 ? -27.115 15.096 51.305 1.00 43.97 184 ILE A N 1
ATOM 1418 C CA . ILE A 1 184 ? -26.657 14.482 50.059 1.00 43.97 184 ILE A CA 1
ATOM 1419 C C . ILE A 1 184 ? -25.178 14.838 49.867 1.00 43.97 184 ILE A C 1
ATOM 1421 O O . ILE A 1 184 ? -24.820 16.013 49.964 1.00 43.97 184 ILE A O 1
ATOM 1425 N N . MET A 1 185 ? -24.332 13.832 49.612 1.00 33.72 185 MET A N 1
ATOM 1426 C CA . MET A 1 185 ? -22.918 14.032 49.294 1.00 33.72 185 MET A CA 1
ATOM 1427 C C . MET A 1 185 ? -22.792 15.036 48.146 1.00 33.72 185 MET A C 1
ATOM 1429 O O . MET A 1 185 ? -23.111 14.747 46.993 1.00 33.72 185 MET A O 1
ATOM 1433 N N . THR A 1 186 ? -22.330 16.232 48.482 1.00 40.34 186 THR A N 1
ATOM 1434 C CA . THR A 1 186 ? -21.859 17.234 47.538 1.00 40.34 186 THR A CA 1
ATOM 1435 C C . THR A 1 186 ? -20.667 16.654 46.783 1.00 40.34 186 THR A C 1
ATOM 1437 O O . THR A 1 186 ? -19.672 16.280 47.406 1.00 40.34 186 THR A O 1
ATOM 1440 N N . MET A 1 187 ? -20.766 16.578 45.451 1.00 47.72 187 MET A N 1
ATOM 1441 C CA . MET A 1 187 ? -19.611 16.372 44.570 1.00 47.72 187 MET A CA 1
ATOM 1442 C C . MET A 1 187 ? -18.509 17.370 44.964 1.00 47.72 187 MET A C 1
ATOM 1444 O O . MET A 1 187 ? -18.830 18.551 45.138 1.00 47.72 187 MET A O 1
ATOM 1448 N N . PRO A 1 188 ? -17.244 16.945 45.132 1.00 47.47 188 PRO A N 1
ATOM 1449 C CA . PRO A 1 188 ? -16.184 17.854 45.532 1.00 47.47 188 PRO A CA 1
ATOM 1450 C C . PRO A 1 188 ? -15.996 18.939 44.467 1.00 47.47 188 PRO A C 1
ATOM 1452 O O . PRO A 1 188 ? -15.750 18.678 43.290 1.00 47.47 188 PRO A O 1
ATOM 1455 N N . THR A 1 189 ? -16.176 20.170 44.924 1.00 52.34 189 THR A N 1
ATOM 1456 C CA . THR A 1 189 ? -15.974 21.428 44.217 1.00 52.34 189 THR A CA 1
ATOM 1457 C C . THR A 1 189 ? -14.516 21.609 43.799 1.00 52.34 189 THR A C 1
ATOM 1459 O O . THR A 1 189 ? -13.619 21.526 44.631 1.00 52.34 189 THR A O 1
ATOM 1462 N N . THR A 1 190 ? -14.342 21.888 42.503 1.00 57.12 190 THR A N 1
ATOM 1463 C CA . THR A 1 190 ? -13.342 22.780 41.883 1.00 57.12 190 THR A CA 1
ATOM 1464 C C . THR A 1 190 ? -11.919 22.744 42.443 1.00 57.12 190 THR A C 1
ATOM 1466 O O . THR A 1 190 ? -11.603 23.415 43.417 1.00 57.12 190 THR A O 1
ATOM 1469 N N . ALA A 1 191 ? -11.023 22.062 41.730 1.00 60.31 191 ALA A N 1
ATOM 1470 C CA . ALA A 1 191 ? -9.586 22.284 41.845 1.00 60.31 191 ALA A CA 1
ATOM 1471 C C . ALA A 1 191 ? -9.236 23.779 41.665 1.00 60.31 191 ALA A C 1
ATOM 1473 O O . ALA A 1 191 ? -9.470 24.354 40.598 1.00 60.31 191 ALA A O 1
ATOM 1474 N N . ASP A 1 192 ? -8.654 24.395 42.697 1.00 65.38 192 ASP A N 1
ATOM 1475 C CA . ASP A 1 192 ? -8.302 25.825 42.713 1.00 65.38 192 ASP A CA 1
ATOM 1476 C C . ASP A 1 192 ? -7.005 26.143 41.948 1.00 65.38 192 ASP A C 1
ATOM 1478 O O . ASP A 1 192 ? -6.738 27.297 41.604 1.00 65.38 192 ASP A O 1
ATOM 1482 N N . LYS A 1 193 ? -6.171 25.134 41.661 1.00 83.00 193 LYS A N 1
ATOM 1483 C CA . LYS A 1 193 ? -4.859 25.322 41.025 1.00 83.00 193 LYS A CA 1
ATOM 1484 C C . LYS A 1 193 ? -4.928 25.008 39.540 1.00 83.00 193 LYS A C 1
ATOM 1486 O O . LYS A 1 193 ? -5.323 23.915 39.157 1.00 83.00 193 LYS A O 1
ATOM 1491 N N . VAL A 1 194 ? -4.487 25.928 38.687 1.00 86.62 194 VAL A N 1
ATOM 1492 C CA . VAL A 1 194 ? -4.371 25.659 37.246 1.00 86.62 194 VAL A CA 1
ATOM 1493 C C . VAL A 1 194 ? -3.066 24.912 36.965 1.00 86.62 194 VAL A C 1
ATOM 1495 O O . VAL A 1 194 ? -1.998 25.328 37.415 1.00 86.62 194 VAL A O 1
ATOM 1498 N N . ALA A 1 195 ? -3.143 23.806 36.228 1.00 88.94 195 ALA A N 1
ATOM 1499 C CA . ALA A 1 195 ? -1.973 23.064 35.778 1.00 88.94 195 ALA A CA 1
ATOM 1500 C C . ALA A 1 195 ? -1.184 23.876 34.738 1.00 88.94 195 ALA A C 1
ATOM 1502 O O . ALA A 1 195 ? -1.756 24.378 33.776 1.00 88.94 195 ALA A O 1
ATOM 1503 N N . THR A 1 196 ? 0.135 23.973 34.904 1.00 87.81 196 THR A N 1
ATOM 1504 C CA . THR A 1 196 ? 1.038 24.683 33.974 1.00 87.81 196 THR A CA 1
ATOM 1505 C C . THR A 1 196 ? 1.836 23.740 33.075 1.00 87.81 196 THR A C 1
ATOM 1507 O O . THR A 1 196 ? 2.499 24.172 32.137 1.00 87.81 196 THR A O 1
ATOM 1510 N N . ASN A 1 197 ? 1.776 22.440 33.354 1.00 88.69 197 ASN A N 1
ATOM 1511 C CA . ASN A 1 197 ? 2.470 21.371 32.640 1.00 88.69 197 ASN A CA 1
ATOM 1512 C C . ASN A 1 197 ? 1.579 20.637 31.626 1.00 88.69 197 ASN A C 1
ATOM 1514 O O . ASN A 1 197 ? 2.100 19.848 30.845 1.00 88.69 197 ASN A O 1
ATOM 1518 N N . TYR A 1 198 ? 0.271 20.902 31.610 1.00 90.00 198 TYR A N 1
ATOM 1519 C CA . TYR A 1 198 ? -0.669 20.374 30.621 1.00 90.00 198 TYR A CA 1
ATOM 1520 C C . TYR A 1 198 ? -1.605 21.479 30.137 1.00 90.00 198 TYR A C 1
ATOM 1522 O O . TYR A 1 198 ? -1.982 22.348 30.920 1.00 90.00 198 TYR A O 1
ATOM 1530 N N . LYS A 1 199 ? -2.035 21.404 28.876 1.00 91.19 199 LYS A N 1
ATOM 1531 C CA . LYS A 1 199 ? -3.133 22.214 28.329 1.00 91.19 199 LYS A CA 1
ATOM 1532 C C . LYS A 1 199 ? -4.109 21.373 27.515 1.00 91.19 199 LYS A C 1
ATOM 1534 O O . LYS A 1 199 ? -3.728 20.326 26.992 1.00 91.19 199 LYS A O 1
ATOM 1539 N N . ILE A 1 200 ? -5.343 21.841 27.354 1.00 91.56 200 ILE A N 1
ATOM 1540 C CA . ILE A 1 200 ? -6.290 21.251 26.397 1.00 91.56 200 ILE A CA 1
ATOM 1541 C C . ILE A 1 200 ? -5.890 21.705 24.989 1.00 91.56 200 ILE A C 1
ATOM 1543 O O . ILE A 1 200 ? -5.913 22.892 24.678 1.00 91.56 200 ILE A O 1
ATOM 1547 N N . TYR A 1 201 ? -5.500 20.757 24.140 1.00 89.31 201 TYR A N 1
ATOM 1548 C CA . TYR A 1 201 ? -5.120 21.015 22.751 1.00 89.31 201 TYR A CA 1
ATOM 1549 C C . TYR A 1 201 ? -6.333 21.014 21.820 1.00 89.31 201 TYR A C 1
ATOM 1551 O O . TYR A 1 201 ? -6.478 21.902 20.984 1.00 89.31 201 TYR A O 1
ATOM 1559 N N . SER A 1 202 ? -7.211 20.019 21.959 1.00 86.31 202 SER A N 1
ATOM 1560 C CA . SER A 1 202 ? -8.422 19.915 21.149 1.00 86.31 202 SER A CA 1
ATOM 1561 C C . SER A 1 202 ? -9.513 19.112 21.849 1.00 86.31 202 SER A C 1
ATOM 1563 O O . SER A 1 202 ? -9.240 18.276 22.709 1.00 86.31 202 SER A O 1
ATOM 1565 N N . ALA A 1 203 ? -10.758 19.358 21.453 1.00 81.88 203 ALA A N 1
ATOM 1566 C CA . ALA A 1 203 ? -11.887 18.483 21.731 1.00 81.88 203 ALA A CA 1
ATOM 1567 C C . ALA A 1 203 ? -12.210 17.710 20.448 1.00 81.88 203 ALA A C 1
ATOM 1569 O O . ALA A 1 203 ? -12.436 18.324 19.404 1.00 81.88 203 ALA A O 1
ATOM 1570 N N . ASN A 1 204 ? -12.198 16.379 20.497 1.00 76.25 204 ASN A N 1
ATOM 1571 C CA . ASN A 1 204 ? -12.549 15.521 19.367 1.00 76.25 204 ASN A CA 1
ATOM 1572 C C . ASN A 1 204 ? -13.704 14.573 19.735 1.00 76.25 204 ASN A C 1
ATOM 1574 O O . ASN A 1 204 ? -14.152 14.524 20.879 1.00 76.25 204 ASN A O 1
ATOM 1578 N N . SER A 1 205 ? -14.191 13.798 18.761 1.00 69.06 205 SER A N 1
ATOM 1579 C CA . SER A 1 205 ? -15.287 12.835 18.964 1.00 69.06 205 SER A CA 1
ATOM 1580 C C . SER A 1 205 ? -14.976 11.726 19.980 1.00 69.06 205 SER A C 1
ATOM 1582 O O . SER A 1 205 ? -15.888 11.019 20.394 1.00 69.06 205 SER A O 1
ATOM 1584 N N . TYR A 1 206 ? -13.710 11.572 20.373 1.00 64.88 206 TYR A N 1
ATOM 1585 C CA . TYR A 1 206 ? -13.219 10.564 21.311 1.00 64.88 206 TYR A CA 1
ATOM 1586 C C . TYR A 1 206 ? -12.852 11.150 22.688 1.00 64.88 206 TYR A C 1
ATOM 1588 O O . TYR A 1 206 ? -12.398 10.405 23.553 1.00 64.88 206 TYR A O 1
ATOM 1596 N N . GLY A 1 207 ? -13.049 12.457 22.910 1.00 77.81 207 GLY A N 1
ATOM 1597 C CA . GLY A 1 207 ? -12.785 13.142 24.178 1.00 77.81 207 GLY A CA 1
ATOM 1598 C C . GLY A 1 207 ? -11.904 14.387 24.037 1.00 77.81 207 GLY A C 1
ATOM 1599 O O . GLY A 1 207 ? -11.691 14.919 22.947 1.00 77.81 207 GLY A O 1
ATOM 1600 N N . LEU A 1 208 ? -11.389 14.879 25.165 1.00 85.62 208 LEU A N 1
ATOM 1601 C CA . LEU A 1 208 ? -10.437 15.991 25.178 1.00 85.62 208 LEU A CA 1
ATOM 1602 C C . LEU A 1 208 ? -9.012 15.470 25.027 1.00 85.62 208 LEU A C 1
ATOM 1604 O O . LEU A 1 208 ? -8.606 14.516 25.689 1.00 85.62 208 LEU A O 1
ATOM 1608 N N . VAL A 1 209 ? -8.233 16.124 24.177 1.00 89.94 209 VAL A N 1
ATOM 1609 C CA . VAL A 1 209 ? -6.813 15.852 23.984 1.00 89.94 209 VAL A CA 1
ATOM 1610 C C . VAL A 1 209 ? -6.013 16.847 24.811 1.00 89.94 209 VAL A C 1
ATOM 1612 O O . VAL A 1 209 ? -6.104 18.057 24.610 1.00 89.94 209 VAL A O 1
ATOM 1615 N N . LEU A 1 210 ? -5.202 16.328 25.725 1.00 91.25 210 LEU A N 1
ATOM 1616 C CA . LEU A 1 210 ? -4.266 17.086 26.542 1.00 91.25 210 LEU A CA 1
ATOM 1617 C C . LEU A 1 210 ? -2.886 17.073 25.894 1.00 91.25 210 LEU A C 1
ATOM 1619 O O . LEU A 1 210 ? -2.421 16.024 25.450 1.00 91.25 210 LEU A O 1
ATOM 1623 N N . GLN A 1 211 ? -2.217 18.219 25.882 1.00 91.19 211 GLN A N 1
ATOM 1624 C CA . GLN A 1 211 ? -0.814 18.340 25.510 1.00 91.19 211 GLN A CA 1
ATOM 1625 C C . GLN A 1 211 ? 0.015 18.594 26.765 1.00 91.19 211 GLN A C 1
ATOM 1627 O O . GLN A 1 211 ? -0.239 19.553 27.491 1.00 91.19 211 GLN A O 1
ATOM 1632 N N . SER A 1 212 ? 1.003 17.739 27.001 1.00 90.81 212 SER A N 1
ATOM 1633 C CA . SER A 1 212 ? 2.009 17.909 28.047 1.00 90.81 212 SER A CA 1
ATOM 1634 C C . SER A 1 212 ? 3.079 18.924 27.624 1.00 90.81 212 SER A C 1
ATOM 1636 O O . SER A 1 212 ? 3.304 19.153 26.433 1.00 90.81 212 SER A O 1
ATOM 1638 N N . ASN A 1 213 ? 3.780 19.511 28.592 1.00 89.00 213 ASN A N 1
ATOM 1639 C CA . ASN A 1 213 ? 4.905 20.422 28.367 1.00 89.00 213 ASN A CA 1
ATOM 1640 C C . ASN A 1 213 ? 6.044 19.790 27.547 1.00 89.00 213 ASN A C 1
ATOM 1642 O O . ASN A 1 213 ? 6.742 20.501 26.840 1.00 89.00 213 ASN A O 1
ATOM 1646 N N . ASN A 1 214 ? 6.198 18.466 27.573 1.00 85.75 214 ASN A N 1
ATOM 1647 C CA . ASN A 1 214 ? 7.172 17.730 26.761 1.00 85.75 214 ASN A CA 1
ATOM 1648 C C . ASN A 1 214 ? 6.703 17.455 25.313 1.00 85.75 214 ASN A C 1
ATOM 1650 O O . ASN A 1 214 ? 7.344 16.694 24.595 1.00 85.75 214 ASN A O 1
ATOM 1654 N N . GLY A 1 215 ? 5.551 17.995 24.900 1.00 81.25 215 GLY A N 1
ATOM 1655 C CA . GLY A 1 215 ? 4.983 17.804 23.563 1.00 81.25 215 GLY A CA 1
ATOM 1656 C C . GLY A 1 215 ? 4.151 16.528 23.378 1.00 81.25 215 GLY A C 1
ATOM 1657 O O . GLY A 1 215 ? 3.599 16.329 22.299 1.00 81.25 215 GLY A O 1
ATOM 1658 N N . THR A 1 216 ? 4.002 15.683 24.405 1.00 86.12 216 THR A N 1
ATOM 1659 C CA . THR A 1 216 ? 3.198 14.449 24.314 1.00 86.12 216 THR A CA 1
ATOM 1660 C C . THR A 1 216 ? 1.700 14.755 24.320 1.00 86.12 216 THR A C 1
ATOM 1662 O O . THR A 1 216 ? 1.230 15.548 25.140 1.00 86.12 216 THR A O 1
ATOM 1665 N N . PHE A 1 217 ? 0.935 14.071 23.464 1.00 88.69 217 PHE A N 1
ATOM 1666 C CA . PHE A 1 217 ? -0.526 14.161 23.418 1.00 88.69 217 PHE A CA 1
ATOM 1667 C C . PHE A 1 217 ? -1.181 12.980 24.131 1.00 88.69 217 PHE A C 1
ATOM 1669 O O . PHE A 1 217 ? -0.775 11.832 23.977 1.00 88.69 217 PHE A O 1
ATOM 1676 N N . THR A 1 218 ? -2.209 13.256 24.927 1.00 88.69 218 THR A N 1
ATOM 1677 C CA . THR A 1 218 ? -2.885 12.265 25.764 1.00 88.69 218 THR A CA 1
ATOM 1678 C C . THR A 1 218 ? -4.390 12.498 25.736 1.00 88.69 218 THR A C 1
ATOM 1680 O O . THR A 1 218 ? -4.847 13.587 26.053 1.00 88.69 218 THR A O 1
ATOM 1683 N N . ILE A 1 219 ? -5.178 11.469 25.414 1.00 88.94 219 ILE A N 1
ATOM 1684 C CA . ILE A 1 219 ? -6.643 11.536 25.558 1.00 88.94 219 ILE A CA 1
ATOM 1685 C C . ILE A 1 219 ? -6.992 11.536 27.053 1.00 88.94 219 ILE A C 1
ATOM 1687 O O . ILE A 1 219 ? -6.536 10.645 27.787 1.00 88.94 219 ILE A O 1
ATOM 1691 N N . ALA A 1 220 ? -7.759 12.533 27.492 1.00 86.88 220 ALA A N 1
ATOM 1692 C CA . ALA A 1 220 ? -8.288 12.658 28.843 1.00 86.88 220 ALA A CA 1
ATOM 1693 C C . ALA A 1 220 ? -9.453 11.687 29.046 1.00 86.88 220 ALA A C 1
ATOM 1695 O O . ALA A 1 220 ? -10.464 11.775 28.357 1.00 86.88 220 ALA A O 1
ATOM 1696 N N . ASN A 1 221 ? -9.311 10.793 30.023 1.00 87.94 221 ASN A N 1
ATOM 1697 C CA . ASN A 1 221 ? -10.346 9.855 30.447 1.00 87.94 221 ASN A CA 1
ATOM 1698 C C . ASN A 1 221 ? -10.437 9.889 31.972 1.00 87.94 221 ASN A C 1
ATOM 1700 O O . ASN A 1 221 ? -9.399 9.929 32.634 1.00 87.94 221 ASN A O 1
ATOM 1704 N N . ILE A 1 222 ? -11.651 9.823 32.522 1.00 85.50 222 ILE A N 1
ATOM 1705 C CA . ILE A 1 222 ? -11.853 9.663 33.970 1.00 85.50 222 ILE A CA 1
ATOM 1706 C C . ILE A 1 222 ? -11.160 8.368 34.419 1.00 85.50 222 ILE A C 1
ATOM 1708 O O . ILE A 1 222 ? -11.249 7.348 33.734 1.00 85.50 222 ILE A O 1
ATOM 1712 N N . GLY A 1 223 ? -10.426 8.421 35.528 1.00 81.19 223 GLY A N 1
ATOM 1713 C CA . GLY A 1 223 ? -9.621 7.308 36.036 1.00 81.19 223 GLY A CA 1
ATOM 1714 C C . GLY A 1 223 ? -8.183 7.259 35.517 1.00 81.19 223 GLY A C 1
ATOM 1715 O O . GLY A 1 223 ? -7.382 6.429 35.948 1.00 81.19 223 GLY A O 1
ATOM 1716 N N . LYS A 1 224 ? -7.811 8.131 34.573 1.00 85.94 224 LYS A N 1
ATOM 1717 C CA . LYS A 1 224 ? -6.450 8.161 34.028 1.00 85.94 224 LYS A CA 1
ATOM 1718 C C . LYS A 1 224 ? -5.511 8.940 34.942 1.00 85.94 224 LYS A C 1
ATOM 1720 O O . LYS A 1 224 ? -5.769 10.096 35.257 1.00 85.94 224 LYS A O 1
ATOM 1725 N N . MET A 1 225 ? -4.380 8.332 35.290 1.00 87.69 225 MET A N 1
ATOM 1726 C CA . MET A 1 225 ? -3.306 8.990 36.036 1.00 87.69 225 MET A CA 1
ATOM 1727 C C . MET A 1 225 ? -2.447 9.868 35.120 1.00 87.69 225 MET A C 1
ATOM 1729 O O . MET A 1 225 ? -1.843 9.375 34.166 1.00 87.69 225 MET A O 1
ATOM 1733 N N . LEU A 1 226 ? -2.357 11.162 35.432 1.00 88.00 226 LEU A N 1
ATOM 1734 C CA . LEU A 1 226 ? -1.458 12.113 34.784 1.00 88.00 226 LEU A CA 1
ATOM 1735 C C . LEU A 1 226 ? -0.202 12.337 35.645 1.00 88.00 226 LEU A C 1
ATOM 1737 O O . LEU A 1 226 ? -0.323 12.724 36.815 1.00 88.00 226 LEU A O 1
ATOM 1741 N N . PRO A 1 227 ? 1.010 12.145 35.088 1.00 85.69 227 PRO A N 1
ATOM 1742 C CA . PRO A 1 227 ? 2.256 12.435 35.790 1.00 85.69 227 PRO A CA 1
ATOM 1743 C C . PRO A 1 227 ? 2.282 13.859 36.358 1.00 85.69 227 PRO A C 1
ATOM 1745 O O . PRO A 1 227 ? 2.137 14.834 35.620 1.00 85.69 227 PRO A O 1
ATOM 1748 N N . GLY A 1 228 ? 2.469 13.972 37.675 1.00 82.00 228 GLY A N 1
ATOM 1749 C CA . GLY A 1 228 ? 2.584 15.250 38.384 1.00 82.00 228 GLY A CA 1
ATOM 1750 C C . GLY A 1 228 ? 1.268 15.972 38.700 1.00 82.00 228 GLY A C 1
ATOM 1751 O O . GLY A 1 228 ? 1.331 16.997 39.370 1.00 82.00 228 GLY A O 1
ATOM 1752 N N . LEU A 1 229 ? 0.107 15.461 38.265 1.00 84.62 229 LEU A N 1
ATOM 1753 C CA . LEU A 1 229 ? -1.213 16.035 38.586 1.00 84.62 229 LEU A CA 1
ATOM 1754 C C . LEU A 1 229 ? -2.132 15.064 39.34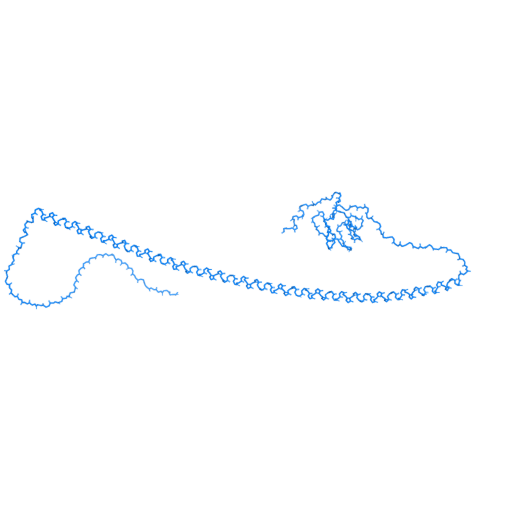4 1.00 84.62 229 LEU A C 1
ATOM 1756 O O . LEU A 1 229 ? -2.929 15.503 40.166 1.00 84.62 229 LEU A O 1
ATOM 1760 N N . GLY A 1 230 ? -1.994 13.754 39.115 1.00 86.31 230 GLY A N 1
ATOM 1761 C CA . GLY A 1 230 ? -2.828 12.726 39.744 1.00 86.31 230 GLY A CA 1
ATOM 1762 C C . GLY A 1 230 ? -3.913 12.184 38.815 1.00 86.31 230 GLY A C 1
ATOM 1763 O O . GLY A 1 230 ? -3.809 12.286 37.592 1.00 86.31 230 GLY A O 1
ATOM 1764 N N . GLU A 1 231 ? -4.927 11.548 39.394 1.00 88.88 231 GLU A N 1
ATOM 1765 C CA . GLU A 1 231 ? -6.014 10.903 38.652 1.00 88.88 231 GLU A CA 1
ATOM 1766 C C . GLU A 1 231 ? -7.018 11.932 38.132 1.00 88.88 231 GLU A C 1
ATOM 1768 O O . GLU A 1 231 ? -7.423 12.830 38.871 1.00 88.88 231 GLU A O 1
ATOM 1773 N N . ILE A 1 232 ? -7.448 11.784 36.877 1.00 88.38 232 ILE A N 1
ATOM 1774 C CA . ILE A 1 232 ? -8.557 12.562 36.321 1.00 88.38 232 ILE A CA 1
ATOM 1775 C C . ILE A 1 232 ? -9.858 12.115 36.992 1.00 88.38 232 ILE A C 1
ATOM 1777 O O . ILE A 1 232 ? -10.333 11.003 36.761 1.00 88.38 232 ILE A O 1
ATOM 1781 N N . THR A 1 233 ? -10.460 13.001 37.778 1.00 86.50 233 THR A N 1
ATOM 1782 C CA . THR A 1 233 ? -11.702 12.740 38.519 1.00 86.50 233 THR A CA 1
ATOM 1783 C C . THR A 1 233 ? -12.933 13.303 37.815 1.00 86.50 233 THR A C 1
ATOM 1785 O O . THR A 1 233 ? -14.031 12.777 37.982 1.00 86.50 233 THR A O 1
ATOM 1788 N N . SER A 1 234 ? -12.770 14.356 37.008 1.00 83.44 234 SER A N 1
ATOM 1789 C CA . SER A 1 234 ? -13.867 15.007 36.287 1.00 83.44 234 SER A CA 1
ATOM 1790 C C . SER A 1 234 ? -13.381 15.694 35.012 1.00 83.44 234 SER A C 1
ATOM 1792 O O . SER A 1 234 ? -12.222 16.097 34.900 1.00 83.44 234 SER A O 1
ATOM 1794 N N . MET A 1 235 ? -14.275 15.830 34.035 1.00 85.31 235 MET A N 1
ATOM 1795 C CA . MET A 1 235 ? -14.006 16.468 32.750 1.00 85.31 235 MET A CA 1
ATOM 1796 C C . MET A 1 235 ? -15.274 17.133 32.209 1.00 85.31 235 MET A C 1
ATOM 1798 O O . MET A 1 235 ? -16.341 16.523 32.170 1.00 85.31 235 MET A O 1
ATOM 1802 N N . THR A 1 236 ? -15.141 18.367 31.736 1.00 83.50 236 THR A N 1
ATOM 1803 C CA . THR A 1 236 ? -16.148 19.095 30.952 1.00 83.50 236 THR A CA 1
ATOM 1804 C C . THR A 1 236 ? -15.527 19.534 29.629 1.00 83.50 236 THR A C 1
ATOM 1806 O O . THR A 1 236 ? -14.318 19.454 29.474 1.00 83.50 236 THR A O 1
ATOM 1809 N N . ALA A 1 237 ? -16.305 20.065 28.683 1.00 77.06 237 ALA A N 1
ATOM 1810 C CA . ALA A 1 237 ? -15.776 20.507 27.386 1.00 77.06 237 ALA A CA 1
ATOM 1811 C C . ALA A 1 237 ? -14.607 21.517 27.468 1.00 77.06 237 ALA A C 1
ATOM 1813 O O . ALA A 1 237 ? -13.835 21.622 26.519 1.00 77.06 237 ALA A O 1
ATOM 1814 N N . ASN A 1 238 ? -14.474 22.242 28.586 1.00 79.94 238 ASN A N 1
ATOM 1815 C CA . ASN A 1 238 ? -13.522 23.344 28.737 1.00 79.94 238 ASN A CA 1
ATOM 1816 C C . ASN A 1 238 ? -12.483 23.127 29.849 1.00 79.94 238 ASN A C 1
ATOM 1818 O O . ASN A 1 238 ? -11.545 23.916 29.963 1.00 79.94 238 ASN A O 1
ATOM 1822 N N . GLU A 1 239 ? -12.643 22.100 30.685 1.00 85.88 239 GLU A N 1
ATOM 1823 C CA . GLU A 1 239 ? -11.754 21.847 31.820 1.00 85.88 239 GLU A CA 1
ATOM 1824 C C . GLU A 1 239 ? -11.645 20.357 32.153 1.00 85.88 239 GLU A C 1
ATOM 1826 O O . GLU A 1 239 ? -12.614 19.604 32.061 1.00 85.88 239 GLU A O 1
ATOM 1831 N N . VAL A 1 240 ? -10.454 19.941 32.584 1.00 87.94 240 VAL A N 1
ATOM 1832 C CA . VAL A 1 240 ? -10.193 18.607 33.143 1.00 87.94 240 VAL A CA 1
ATOM 1833 C C . VAL A 1 240 ? -9.672 18.769 34.563 1.00 87.94 240 VAL A C 1
ATOM 1835 O O . VAL A 1 240 ? -8.717 19.511 34.783 1.00 87.94 240 VAL A O 1
ATOM 1838 N N . ILE A 1 241 ? -10.282 18.075 35.520 1.00 89.12 241 ILE A N 1
ATOM 1839 C CA . ILE A 1 241 ? -9.851 18.053 36.918 1.00 89.12 241 ILE A CA 1
ATOM 1840 C C . ILE A 1 241 ? -9.035 16.783 37.140 1.00 89.12 241 ILE A C 1
ATOM 1842 O O . ILE A 1 241 ? -9.550 15.676 36.972 1.00 89.12 241 ILE A O 1
ATOM 1846 N N . ALA A 1 242 ? -7.767 16.951 37.511 1.00 88.50 242 ALA A N 1
ATOM 1847 C CA . ALA A 1 242 ? -6.864 15.870 37.875 1.00 88.50 242 ALA A CA 1
ATOM 1848 C C . ALA A 1 242 ? -6.233 16.157 39.242 1.00 88.50 242 ALA A C 1
ATOM 1850 O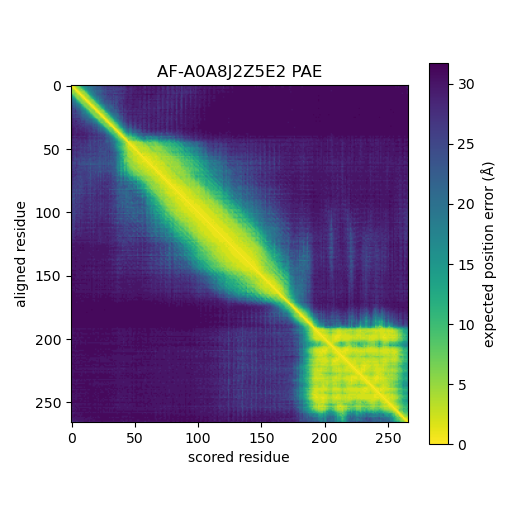 O . ALA A 1 242 ? -5.506 17.140 39.392 1.00 88.50 242 ALA A O 1
ATOM 1851 N N . GLY A 1 243 ? -6.540 15.319 40.237 1.00 86.31 243 GLY A N 1
ATOM 1852 C CA . GLY A 1 243 ? -6.190 15.584 41.635 1.00 86.31 243 GLY A CA 1
ATOM 1853 C C . GLY A 1 243 ? -6.663 16.971 42.088 1.00 86.31 243 GLY A C 1
ATOM 1854 O O . GLY A 1 243 ? -7.835 17.313 41.939 1.00 86.31 243 GLY A O 1
ATOM 1855 N N . ASP A 1 244 ? -5.726 17.784 42.580 1.00 86.12 244 ASP A N 1
ATOM 1856 C CA . ASP A 1 244 ? -5.973 19.162 43.036 1.00 86.12 244 ASP A CA 1
ATOM 1857 C C . ASP A 1 244 ? -5.851 20.216 41.917 1.00 86.12 244 ASP A C 1
ATOM 1859 O O . ASP A 1 244 ? -5.864 21.422 42.192 1.00 86.12 244 ASP A O 1
ATOM 1863 N N . TYR A 1 245 ? -5.676 19.789 40.661 1.00 88.12 245 TYR A N 1
ATOM 1864 C CA . TYR A 1 245 ? -5.368 20.667 39.536 1.00 88.12 245 TYR A CA 1
ATOM 1865 C C . TYR A 1 245 ? -6.460 20.687 38.467 1.00 88.12 245 TYR A C 1
ATOM 1867 O O . TYR A 1 245 ? -7.053 19.670 38.112 1.00 88.12 245 TYR A O 1
ATOM 1875 N N . LYS A 1 246 ? -6.662 21.871 37.891 1.00 89.94 246 LYS A N 1
ATOM 1876 C CA . LYS A 1 246 ? -7.513 22.124 36.736 1.00 89.94 246 LYS A CA 1
ATOM 1877 C C . LYS A 1 246 ? -6.665 22.370 35.493 1.00 89.94 246 LYS A C 1
ATOM 1879 O O . LYS A 1 246 ? -5.840 23.281 35.459 1.00 89.94 246 LYS A O 1
ATOM 1884 N N . ILE A 1 247 ? -6.908 21.597 34.448 1.00 90.06 247 ILE A N 1
ATOM 1885 C CA . ILE A 1 247 ? -6.289 21.744 33.132 1.00 90.06 247 ILE A CA 1
ATOM 1886 C C . ILE A 1 247 ? -7.272 22.486 32.228 1.00 90.06 247 ILE A C 1
ATOM 1888 O O . ILE A 1 247 ? -8.431 22.088 32.118 1.00 90.06 247 ILE A O 1
ATOM 1892 N N . ILE A 1 248 ? -6.804 23.551 31.582 1.00 90.62 248 ILE A N 1
ATOM 1893 C CA . ILE A 1 248 ? -7.581 24.404 30.669 1.00 90.62 248 ILE A CA 1
ATOM 1894 C C . ILE A 1 248 ? -6.854 24.544 29.327 1.00 90.62 248 ILE A C 1
ATOM 1896 O O . ILE A 1 248 ? -5.711 24.108 29.189 1.00 90.62 248 ILE A O 1
ATOM 1900 N N . SER A 1 249 ? -7.499 25.142 28.326 1.00 88.06 249 SER A N 1
ATOM 1901 C CA . SER A 1 249 ? -6.923 25.282 26.978 1.00 88.06 249 SER A CA 1
ATOM 1902 C C . SER A 1 249 ? -5.716 26.218 26.902 1.00 88.06 249 SER A C 1
ATOM 1904 O O . SER A 1 249 ? -4.797 25.953 26.131 1.00 88.06 249 SER A O 1
ATOM 1906 N N . ASP A 1 250 ? -5.688 27.278 27.713 1.00 84.75 250 ASP A N 1
ATOM 1907 C CA . ASP A 1 250 ? -4.594 28.258 27.708 1.00 84.75 250 ASP A CA 1
ATOM 1908 C C . ASP A 1 250 ? -4.148 28.633 29.136 1.00 84.75 250 ASP A C 1
ATOM 1910 O O . ASP A 1 250 ? -4.529 29.678 29.673 1.00 84.75 250 ASP A O 1
ATOM 1914 N N . PRO A 1 251 ? -3.410 27.741 29.823 1.00 87.06 251 PRO A N 1
ATOM 1915 C CA . PRO A 1 251 ? -2.908 28.014 31.159 1.00 87.06 251 PRO A CA 1
ATOM 1916 C C . PRO A 1 251 ? -1.689 28.941 31.116 1.00 87.06 251 PRO A C 1
ATOM 1918 O O . PRO A 1 251 ? -0.713 28.697 30.402 1.00 87.06 251 PRO A O 1
ATOM 1921 N N . GLN A 1 252 ? -1.709 29.990 31.942 1.00 83.25 252 GLN A N 1
ATOM 1922 C CA . GLN A 1 252 ? -0.574 30.904 32.072 1.00 83.25 252 GLN A CA 1
ATOM 1923 C C . GLN A 1 252 ? 0.693 30.148 32.502 1.00 83.25 252 GLN A C 1
ATOM 1925 O O . GLN A 1 252 ? 0.693 29.422 33.493 1.00 83.25 252 GLN A O 1
ATOM 1930 N N . GLY A 1 253 ? 1.788 30.342 31.764 1.00 80.75 253 GLY A N 1
ATOM 1931 C CA . GLY A 1 253 ? 3.083 29.719 32.058 1.00 80.75 253 GLY A CA 1
ATOM 1932 C C . GLY A 1 253 ? 3.325 28.370 31.377 1.00 80.75 253 GLY A C 1
ATOM 1933 O O . GLY A 1 253 ? 4.433 27.847 31.491 1.00 80.75 253 GLY A O 1
ATOM 1934 N N . PHE A 1 254 ? 2.359 27.834 30.626 1.00 85.88 254 PHE A N 1
ATOM 1935 C CA . PHE A 1 254 ? 2.598 26.657 29.795 1.00 85.88 254 PHE A CA 1
ATOM 1936 C C . PHE A 1 254 ? 3.542 26.990 28.638 1.00 85.88 254 PHE A C 1
ATOM 1938 O O . PHE A 1 254 ? 3.306 27.910 27.854 1.00 85.88 254 PHE A O 1
ATOM 1945 N N . LYS A 1 255 ? 4.619 26.214 28.521 1.00 82.38 255 LYS A N 1
ATOM 1946 C CA . LYS A 1 255 ? 5.566 26.269 27.408 1.00 82.38 255 LYS A CA 1
ATOM 1947 C C . LYS A 1 255 ? 5.860 24.850 26.955 1.00 82.38 255 LYS A C 1
ATOM 1949 O O . LYS A 1 255 ? 6.124 23.984 27.787 1.00 82.38 255 LYS A O 1
ATOM 1954 N N . VAL A 1 256 ? 5.799 24.634 25.646 1.00 82.44 256 VAL A N 1
ATOM 1955 C CA . VAL A 1 256 ? 6.224 23.369 25.050 1.00 82.44 256 VAL A CA 1
ATOM 1956 C C . VAL A 1 256 ? 7.745 23.379 24.979 1.00 82.44 256 VAL A C 1
ATOM 1958 O O . VAL A 1 256 ? 8.335 24.331 24.473 1.00 82.44 256 VAL A O 1
ATOM 1961 N N . ASP A 1 257 ? 8.370 22.333 25.498 1.00 80.00 257 ASP A N 1
ATOM 1962 C CA . ASP A 1 257 ? 9.783 22.063 25.290 1.00 80.00 257 ASP A CA 1
ATOM 1963 C C . ASP A 1 257 ? 9.974 21.480 23.883 1.00 80.00 257 ASP A C 1
ATOM 1965 O O . ASP A 1 257 ? 9.779 20.287 23.635 1.00 80.00 257 ASP A O 1
ATOM 1969 N N . GLU A 1 258 ? 10.317 22.352 22.937 1.00 67.12 258 GLU A N 1
ATOM 1970 C CA . GLU A 1 258 ? 10.526 21.994 21.531 1.00 67.12 258 GLU A CA 1
ATOM 1971 C C . GLU A 1 258 ? 11.693 21.009 21.339 1.00 67.12 258 GLU A C 1
ATOM 1973 O O . GLU A 1 258 ? 11.703 20.260 20.363 1.00 67.12 258 GLU A O 1
ATOM 1978 N N . SER A 1 259 ? 12.639 20.937 22.285 1.00 65.31 259 SER A N 1
ATOM 1979 C CA . SER A 1 259 ? 13.767 20.000 22.212 1.00 65.31 259 SER A CA 1
ATOM 1980 C C . SER A 1 259 ? 13.352 18.546 22.475 1.00 65.31 259 SER A C 1
ATOM 1982 O O . SER A 1 259 ? 13.895 17.624 21.866 1.00 65.31 259 SER A O 1
ATOM 1984 N N . ALA A 1 260 ? 12.332 18.335 23.314 1.00 58.62 260 ALA A N 1
ATOM 1985 C CA . ALA A 1 260 ? 11.769 17.018 23.609 1.00 58.62 260 ALA A CA 1
ATOM 1986 C C . ALA A 1 260 ? 10.787 16.534 22.525 1.00 58.62 260 ALA A C 1
ATOM 1988 O O . ALA A 1 260 ? 10.678 15.331 22.285 1.00 58.62 260 ALA A O 1
ATOM 1989 N N . ALA A 1 261 ? 10.114 17.457 21.828 1.00 52.78 261 ALA A N 1
ATOM 1990 C CA . ALA A 1 261 ? 9.142 17.132 20.783 1.00 52.78 261 ALA A CA 1
ATOM 1991 C C . ALA A 1 261 ? 9.783 16.529 19.515 1.00 52.78 261 ALA A C 1
ATOM 1993 O O . ALA A 1 261 ? 9.155 15.713 18.843 1.00 52.78 261 ALA A O 1
ATOM 1994 N N . ILE A 1 262 ? 11.033 16.892 19.201 1.00 51.66 262 ILE A N 1
ATOM 1995 C CA . ILE A 1 262 ? 11.761 16.406 18.012 1.00 51.66 262 ILE A CA 1
ATOM 1996 C C . ILE A 1 262 ? 12.303 14.978 18.223 1.00 51.66 262 ILE A C 1
ATOM 1998 O O . ILE A 1 262 ? 12.375 14.200 17.276 1.00 51.66 262 ILE A O 1
ATOM 2002 N N . SER A 1 263 ? 12.611 14.598 19.468 1.00 51.03 263 SER A N 1
ATOM 2003 C CA . SER A 1 263 ? 13.144 13.269 19.823 1.00 51.03 263 SER A CA 1
ATOM 2004 C C . SER A 1 263 ? 12.111 12.136 19.698 1.00 51.03 263 SER A C 1
ATOM 2006 O O . SER A 1 263 ? 12.475 10.982 19.516 1.00 51.03 263 SER A O 1
ATOM 2008 N N . ALA A 1 264 ? 10.810 12.443 19.749 1.00 48.50 264 ALA A N 1
ATOM 2009 C CA . ALA A 1 264 ? 9.748 11.443 19.590 1.00 48.50 264 ALA A CA 1
ATOM 2010 C C . ALA A 1 264 ? 9.423 11.097 18.118 1.00 48.50 264 ALA A C 1
ATOM 2012 O O . ALA A 1 264 ? 8.579 10.237 17.871 1.00 48.50 264 ALA A O 1
ATOM 2013 N N . TYR A 1 265 ? 10.059 11.779 17.155 1.00 45.91 265 TYR A N 1
ATOM 2014 C CA . TYR A 1 265 ? 9.850 11.605 15.710 1.00 45.91 265 TYR A CA 1
ATOM 2015 C C . TYR A 1 265 ? 11.135 11.240 14.936 1.00 45.91 265 TYR A C 1
ATOM 2017 O O . TYR A 1 265 ? 11.100 11.198 13.704 1.00 45.91 265 TYR A O 1
ATOM 2025 N N . GLN A 1 266 ? 12.246 10.970 15.633 1.00 38.09 266 GLN A N 1
ATOM 2026 C CA . GLN A 1 266 ? 13.443 10.313 15.086 1.00 38.09 266 GLN A CA 1
ATOM 2027 C C . GLN A 1 266 ? 13.510 8.864 15.559 1.00 38.09 266 GLN A C 1
ATOM 2029 O O . GLN A 1 266 ? 13.949 8.023 14.745 1.00 38.09 266 GLN A O 1
#

Organism: NCBI:txid2056700

Secondary structure (DSSP, 8-state):
--------------------------------------------HHHHHHHHHHHHHHHHHHHHHHHHHHHHHHHHHHHHHHHHHHHHHHHHHHHHHHHHHHHHHHHHHHHHHHHHHHHHHHHHHHHHHHHHHHHHHHHHHHHHHHHHHHHHHHHHHHHHHHHHHHHHHHH--S-----PPPPP-PPPP---EEPSSEEEEEEETTEEEEEETTS-EEEE-TTPEETTTEEEEEEETTEEEETTEEE-SS-TT----HHHHHHTT-